Protein AF-A0AA39HEP8-F1 (afdb_monomer)

Solvent-accessible surface area (backbone atoms only — not comparable to full-atom values): 11244 Å² total; per-residue (Å²): 137,85,84,87,90,83,86,82,88,82,80,94,75,88,80,80,85,74,82,85,75,80,75,78,77,81,79,77,77,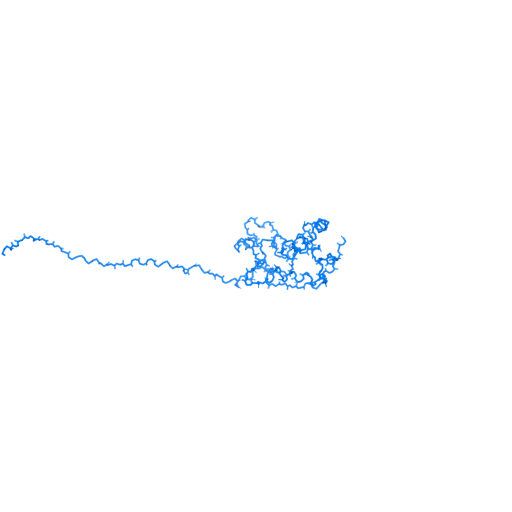74,77,72,65,79,79,80,72,72,80,87,63,78,56,14,50,57,75,55,58,81,62,34,72,40,49,66,67,56,37,48,52,48,32,75,74,38,51,67,64,40,48,48,38,40,74,72,30,56,59,43,20,36,41,32,24,21,55,59,48,34,69,43,96,42,64,87,60,36,71,89,46,54,42,70,58,43,44,52,50,45,48,37,59,39,28,57,44,71,53,101,87,47,77,61,47,55,43,75,51,54,77,65,56,44,44,42,55,62,70,26,42,82,95,31,57,87,54,93,62,43,46,59,70,29,59,65,35,58,66,38,22,20,38,84,28,27,54,39,78,50,82,54,87,77,89,79,79,88,68,85,77,130

Secondary structure (DSSP, 8-state):
--------------------------TT-----GGG--SSS----S-STTS-SS-HHHHHHHHHH-HHHHHHHHHH-HHIIIIISHHHHHTS--HHHHTT--HHHHHHHHHIIIII-B-SS-B-S-BSS-HHHHHHHHTT-GGGTT----TTT-HHHHHHBTTTTTTTT-----S-------

Mean predicted aligned error: 14.95 Å

Radius of gyration: 30.56 Å; Cα contacts (8 Å, |Δi|>4): 191; chains: 1; bounding box: 69×104×65 Å

Organism: NCBI:txid289476

Structure (mmCIF, N/CA/C/O backbone):
data_AF-A0AA39HEP8-F1
#
_entry.id   AF-A0AA39HEP8-F1
#
loop_
_atom_site.group_PDB
_atom_site.id
_atom_site.type_symbol
_atom_site.label_atom_id
_atom_site.label_alt_id
_atom_site.label_comp_id
_atom_site.label_asym_id
_atom_site.label_entity_id
_atom_site.label_seq_id
_atom_site.pdbx_PDB_ins_code
_atom_site.Cartn_x
_atom_site.Cartn_y
_atom_site.Cartn_z
_atom_site.occupancy
_atom_site.B_iso_or_equiv
_atom_site.auth_seq_id
_atom_site.auth_comp_id
_atom_site.auth_asym_id
_atom_site.auth_atom_id
_atom_site.pdbx_PDB_model_num
ATOM 1 N N . MET A 1 1 ? -43.067 84.610 38.954 1.00 40.47 1 MET A N 1
ATOM 2 C CA . MET A 1 1 ? -44.316 84.492 39.747 1.00 40.47 1 MET A CA 1
ATOM 3 C C . MET A 1 1 ? -45.300 83.628 38.957 1.00 40.47 1 MET A C 1
ATOM 5 O O . MET A 1 1 ? -45.321 83.787 37.744 1.00 40.47 1 MET A O 1
ATOM 9 N N . ARG A 1 2 ? -46.081 82.765 39.639 1.00 33.47 2 ARG A N 1
ATOM 10 C CA . ARG A 1 2 ? -46.802 81.532 39.193 1.00 33.47 2 ARG A CA 1
ATOM 11 C C . ARG A 1 2 ? -45.906 80.286 39.308 1.00 33.47 2 ARG A C 1
ATOM 13 O O . ARG A 1 2 ? -45.004 80.136 38.502 1.00 33.47 2 ARG A O 1
ATOM 20 N N . ILE A 1 3 ? -45.914 79.480 40.380 1.00 33.88 3 ILE A N 1
ATOM 21 C CA . ILE A 1 3 ? -46.969 78.843 41.216 1.00 33.88 3 ILE A CA 1
ATOM 22 C C . ILE A 1 3 ? -47.757 77.753 40.460 1.00 33.88 3 ILE A C 1
ATOM 24 O O . ILE A 1 3 ? -48.764 78.035 39.824 1.00 33.88 3 ILE A O 1
ATOM 28 N N . THR A 1 4 ? -47.179 76.540 40.519 1.00 36.31 4 THR A N 1
ATOM 29 C CA . THR A 1 4 ? -47.711 75.207 40.909 1.00 36.31 4 THR A CA 1
ATOM 30 C C . THR A 1 4 ? -49.132 74.765 40.536 1.00 36.31 4 THR A C 1
ATOM 32 O O . THR A 1 4 ? -50.091 75.460 40.849 1.00 36.31 4 THR A O 1
ATOM 35 N N . MET A 1 5 ? -49.267 73.500 40.102 1.00 34.97 5 MET A N 1
ATOM 36 C CA . MET A 1 5 ? -49.804 72.357 40.891 1.00 34.97 5 MET A CA 1
ATOM 37 C C . MET A 1 5 ? -50.302 71.238 39.952 1.00 34.97 5 MET A C 1
ATOM 39 O O . MET A 1 5 ? -51.220 71.475 39.177 1.00 34.97 5 MET A O 1
ATOM 43 N N . ALA A 1 6 ? -49.751 70.026 40.076 1.00 41.12 6 ALA A N 1
ATOM 44 C CA . ALA A 1 6 ? -50.415 68.728 39.834 1.00 41.12 6 ALA A CA 1
ATOM 45 C C . ALA A 1 6 ? -49.385 67.620 40.163 1.00 41.12 6 ALA A C 1
ATOM 47 O O . ALA A 1 6 ? -48.458 67.411 39.392 1.00 41.12 6 ALA A O 1
ATOM 48 N N . ASN A 1 7 ? -49.245 67.179 41.416 1.00 39.53 7 ASN A N 1
ATOM 49 C CA . ASN A 1 7 ? -49.991 66.121 42.116 1.00 39.53 7 ASN A CA 1
ATOM 50 C C . ASN A 1 7 ? -49.943 64.720 41.478 1.00 39.53 7 ASN A C 1
ATOM 52 O O . ASN A 1 7 ? -50.069 64.575 40.269 1.00 39.53 7 ASN A O 1
ATOM 56 N N . VAL A 1 8 ? -49.935 63.727 42.384 1.00 40.16 8 VAL A N 1
ATOM 57 C CA . VAL A 1 8 ? -50.197 62.280 42.216 1.00 40.16 8 VAL A CA 1
ATOM 58 C C . VAL A 1 8 ? -48.916 61.440 42.041 1.00 40.16 8 VAL A C 1
ATOM 60 O O . VAL A 1 8 ? -48.306 61.416 40.985 1.00 40.16 8 VAL A O 1
ATOM 63 N N . LEU A 1 9 ? -48.342 60.961 43.156 1.00 38.34 9 LEU A N 1
ATOM 64 C CA . LEU A 1 9 ? -48.562 59.634 43.781 1.00 38.34 9 LEU A CA 1
ATOM 65 C C . LEU A 1 9 ? -47.875 58.489 43.024 1.00 38.34 9 LEU A C 1
ATOM 67 O O . LEU A 1 9 ? -48.139 58.273 41.850 1.00 38.34 9 LEU A O 1
ATOM 71 N N . GLY A 1 10 ? -47.147 57.655 43.770 1.00 35.75 10 GLY A N 1
ATOM 72 C CA . GLY A 1 10 ? -47.080 56.229 43.445 1.00 35.75 10 GLY A CA 1
ATOM 73 C C . GLY A 1 10 ? -45.692 55.605 43.458 1.00 35.75 10 GLY A C 1
ATOM 74 O O . GLY A 1 10 ? -44.992 55.626 42.461 1.00 35.75 10 GLY A O 1
ATOM 75 N N . ALA A 1 11 ? -45.382 54.982 44.594 1.00 42.91 11 ALA A N 1
ATOM 76 C CA . ALA A 1 11 ? -44.735 53.676 44.716 1.00 42.91 11 ALA A CA 1
ATOM 77 C C . ALA A 1 11 ? -43.426 53.405 43.943 1.00 42.91 11 ALA A C 1
ATOM 79 O O . ALA A 1 11 ? -43.387 53.088 42.759 1.00 42.91 11 ALA A O 1
ATOM 80 N N . ILE A 1 12 ? -42.363 53.384 44.743 1.00 43.84 12 ILE A N 1
ATOM 81 C CA . ILE A 1 12 ? -41.079 52.720 44.525 1.00 43.84 12 ILE A CA 1
ATOM 82 C C . ILE A 1 12 ? -41.298 51.274 44.045 1.00 43.84 12 ILE A C 1
ATOM 84 O O . ILE A 1 12 ? -41.829 50.444 44.782 1.00 43.84 12 ILE A O 1
ATOM 88 N N . LEU A 1 13 ? -40.821 50.964 42.839 1.00 42.75 13 LEU A N 1
ATOM 89 C CA . LEU A 1 13 ? -40.557 49.605 42.371 1.00 42.75 13 LEU A CA 1
ATOM 90 C C . LEU A 1 13 ? -39.082 49.537 41.966 1.00 42.75 13 LEU A C 1
ATOM 92 O O . LEU A 1 13 ? -38.651 50.133 40.981 1.00 42.75 13 LEU A O 1
ATOM 96 N N . LEU A 1 14 ? -38.307 48.845 42.800 1.00 41.59 14 LEU A N 1
ATOM 97 C CA . LEU A 1 14 ? -36.913 48.481 42.571 1.00 41.59 14 LEU A CA 1
ATOM 98 C C . LEU A 1 14 ? -36.828 47.579 41.334 1.00 41.59 14 LEU A C 1
ATOM 100 O O . LEU A 1 14 ? -37.156 46.396 41.403 1.00 41.59 14 LEU A O 1
ATOM 104 N N . VAL A 1 15 ? -36.368 48.121 40.208 1.00 44.53 15 VAL A N 1
ATOM 105 C CA . VAL A 1 15 ? -35.957 47.311 39.057 1.00 44.53 15 VAL A CA 1
ATOM 106 C C . VAL A 1 15 ? -34.488 46.955 39.264 1.00 44.53 15 VAL A C 1
ATOM 108 O O . VAL A 1 15 ? -33.592 47.734 38.951 1.00 44.53 15 VAL A O 1
ATOM 111 N N . ALA A 1 16 ? -34.239 45.792 39.865 1.00 41.44 16 ALA A N 1
ATOM 112 C CA . ALA A 1 16 ? -32.914 45.192 39.880 1.00 41.44 16 ALA A CA 1
ATOM 113 C C . ALA A 1 16 ? -32.616 44.658 38.472 1.00 41.44 16 ALA A C 1
ATOM 115 O O . ALA A 1 16 ? -33.182 43.659 38.032 1.00 41.44 16 ALA A O 1
ATOM 116 N N . SER A 1 17 ? -31.749 45.361 37.751 1.00 44.12 17 SER A N 1
ATOM 117 C CA . SER A 1 17 ? -31.215 44.951 36.456 1.00 44.12 17 SER A CA 1
ATOM 118 C C . SER A 1 17 ? -30.351 43.700 36.634 1.00 44.12 17 SER A C 1
ATOM 120 O O . SER A 1 17 ? -29.210 43.794 37.081 1.00 44.12 17 SER A O 1
ATOM 122 N N . ILE A 1 18 ? -30.884 42.524 36.305 1.00 51.00 18 ILE A N 1
ATOM 123 C CA . ILE A 1 18 ? -30.100 41.286 36.211 1.00 51.00 18 ILE A CA 1
ATOM 124 C C . ILE A 1 18 ? -29.488 41.242 34.803 1.00 51.00 18 ILE A C 1
ATOM 126 O O . ILE A 1 18 ? -30.242 41.134 33.832 1.00 51.00 18 ILE A O 1
ATOM 130 N N . PRO A 1 19 ? -28.156 41.311 34.637 1.00 42.84 19 PRO A N 1
ATOM 131 C CA . PRO A 1 19 ? -27.543 40.977 33.364 1.00 42.84 19 PRO A CA 1
ATOM 132 C C . PRO A 1 19 ? -27.646 39.460 33.173 1.00 42.84 19 PRO A C 1
ATOM 134 O O . PRO A 1 19 ? -26.967 38.684 33.843 1.00 42.84 19 PRO A O 1
ATOM 137 N N . VAL A 1 20 ? -28.512 39.027 32.257 1.00 45.03 20 VAL A N 1
ATOM 138 C CA . VAL A 1 20 ? -28.530 37.647 31.759 1.00 45.03 20 VAL A CA 1
ATOM 139 C C . VAL A 1 20 ? -27.319 37.482 30.840 1.00 45.03 20 VAL A C 1
ATOM 141 O O . VAL A 1 20 ? -27.407 37.605 29.621 1.00 45.03 20 VAL A O 1
ATOM 144 N N . ALA A 1 21 ? -26.153 37.259 31.441 1.00 45.25 21 ALA A N 1
ATOM 145 C CA . ALA A 1 21 ? -25.016 36.687 30.744 1.00 45.25 21 ALA A CA 1
ATOM 146 C C . ALA A 1 21 ? -25.296 35.186 30.589 1.00 45.25 21 ALA A C 1
ATOM 148 O O . ALA A 1 21 ? -25.079 34.406 31.512 1.00 45.25 21 ALA A O 1
ATOM 149 N N . LEU A 1 22 ? -25.828 34.784 29.433 1.00 42.19 22 LEU A N 1
ATOM 150 C CA . LEU A 1 22 ? -25.788 33.387 29.006 1.00 42.19 22 LEU A CA 1
ATOM 151 C C . LEU A 1 22 ? -24.335 33.064 28.656 1.00 42.19 22 LEU A C 1
ATOM 153 O O . LEU A 1 22 ? -23.893 33.225 27.520 1.00 42.19 22 LEU A O 1
ATOM 157 N N . SER A 1 23 ? -23.571 32.654 29.662 1.00 41.94 23 SER A N 1
ATOM 158 C CA . SER A 1 23 ? -22.333 31.918 29.465 1.00 41.94 23 SER A CA 1
ATOM 159 C C . SER A 1 23 ? -22.688 30.590 28.798 1.00 41.94 23 SER A C 1
ATOM 161 O O . SER A 1 23 ? -23.220 29.680 29.431 1.00 41.94 23 SER A O 1
ATOM 163 N N . PHE A 1 24 ? -22.435 30.492 27.494 1.00 44.75 24 PHE A N 1
ATOM 164 C CA . PHE A 1 24 ? -22.339 29.203 26.825 1.00 44.75 24 PHE A CA 1
ATOM 165 C C . PHE A 1 24 ? -21.069 28.528 27.342 1.00 44.75 24 PHE A C 1
ATOM 167 O O . PHE A 1 24 ? -19.968 28.835 26.889 1.00 44.75 24 PHE A O 1
ATOM 174 N N . ASP A 1 25 ? -21.220 27.633 28.317 1.00 40.16 25 ASP A N 1
ATOM 175 C CA . ASP A 1 25 ? -20.164 26.703 28.701 1.00 40.16 25 ASP A CA 1
ATOM 176 C C . ASP A 1 25 ? -19.895 25.757 27.523 1.00 40.16 25 ASP A C 1
ATOM 178 O O . ASP A 1 25 ? -20.499 24.695 27.377 1.00 40.16 25 ASP A O 1
ATOM 182 N N . ALA A 1 26 ? -18.949 26.140 26.666 1.00 46.84 26 ALA A N 1
ATOM 183 C CA . ALA A 1 26 ? -18.370 25.301 25.617 1.00 46.84 26 ALA A CA 1
ATOM 184 C C . ALA A 1 26 ? -17.411 24.230 26.189 1.00 46.84 26 ALA A C 1
ATOM 186 O O . ALA A 1 26 ? -16.476 23.793 25.521 1.00 46.84 26 ALA A O 1
ATOM 187 N N . SER A 1 27 ? -17.635 23.799 27.431 1.00 47.22 27 SER A N 1
ATOM 188 C CA . SER A 1 27 ? -16.695 22.997 28.221 1.00 47.22 27 SER A CA 1
ATOM 189 C C . SER A 1 27 ? -17.016 21.494 28.227 1.00 47.22 27 SER A C 1
ATOM 191 O O . SER A 1 27 ? -16.410 20.746 28.987 1.00 47.22 27 SER A O 1
ATOM 193 N N . LEU A 1 28 ? -17.942 21.015 27.383 1.00 46.69 28 LEU A N 1
ATOM 194 C CA . LEU A 1 28 ? -18.322 19.590 27.309 1.00 46.69 28 LEU A CA 1
ATOM 195 C C . LEU A 1 28 ? -18.070 18.915 25.951 1.00 46.69 28 LEU A C 1
ATOM 197 O O . LEU A 1 28 ? -18.514 17.790 25.734 1.00 46.69 28 LEU A O 1
ATOM 201 N N . LEU A 1 29 ? -17.288 19.523 25.056 1.00 49.06 29 LEU A N 1
ATOM 202 C CA . LEU A 1 29 ? -16.607 18.760 24.004 1.00 49.06 29 LEU A CA 1
ATOM 203 C C . LEU A 1 29 ? -15.267 18.283 24.558 1.00 49.06 29 LEU A C 1
ATOM 205 O O . LEU A 1 29 ? -14.209 18.812 24.232 1.00 49.06 29 LEU A O 1
ATOM 209 N N . GLY A 1 30 ? -15.337 17.287 25.443 1.00 43.00 30 GLY A N 1
ATOM 210 C CA . GLY A 1 30 ? -14.166 16.534 25.867 1.00 43.00 30 GLY A CA 1
ATOM 211 C C . GLY A 1 30 ? -13.515 15.904 24.641 1.00 43.00 30 GLY A C 1
ATOM 212 O O . GLY A 1 30 ? -13.978 14.885 24.128 1.00 43.00 30 GLY A O 1
ATOM 213 N N . THR A 1 31 ? -12.446 16.522 24.150 1.00 50.84 31 THR A N 1
ATOM 214 C CA . THR A 1 31 ? -11.517 15.916 23.206 1.00 50.84 31 THR A CA 1
ATOM 215 C C . THR A 1 31 ? -10.820 14.779 23.938 1.00 50.84 31 THR A C 1
ATOM 217 O O . THR A 1 31 ? -9.804 14.960 24.603 1.00 50.84 31 THR A O 1
ATOM 220 N N . MET A 1 32 ? -11.410 13.585 23.870 1.00 52.28 32 MET A N 1
ATOM 221 C CA . MET A 1 32 ? -10.764 12.385 24.389 1.00 52.28 32 MET A CA 1
ATOM 222 C C . MET A 1 32 ? -9.414 12.233 23.678 1.00 52.28 32 MET A C 1
ATOM 224 O O . MET A 1 32 ? -9.385 12.171 22.443 1.00 52.28 32 MET A O 1
ATOM 228 N N . PRO A 1 33 ? -8.289 12.198 24.413 1.00 50.69 33 PRO A N 1
ATOM 229 C CA . PRO A 1 33 ? -6.992 12.020 23.795 1.00 50.69 33 PRO A CA 1
ATOM 230 C C . PRO A 1 33 ? -6.955 10.630 23.154 1.00 50.69 33 PRO A C 1
ATOM 232 O O . PRO A 1 33 ? -7.210 9.613 23.803 1.00 50.69 33 PRO A O 1
ATOM 235 N N . TYR A 1 34 ? -6.623 10.598 21.862 1.00 51.44 34 TYR A N 1
ATOM 236 C CA . TYR A 1 34 ? -6.493 9.395 21.028 1.00 51.44 34 TYR A CA 1
ATOM 237 C C . TYR A 1 34 ? -5.647 8.274 21.668 1.00 51.44 34 TYR A C 1
ATOM 239 O O . TYR A 1 34 ? -5.751 7.112 21.281 1.00 51.44 34 TYR A O 1
ATOM 247 N N . SER A 1 35 ? -4.815 8.600 22.658 1.00 47.75 35 SER A N 1
ATOM 248 C CA . SER A 1 35 ? -3.918 7.687 23.363 1.00 47.75 35 SER A CA 1
ATOM 249 C C . SER A 1 35 ? -4.610 6.682 24.295 1.00 47.75 35 SER A C 1
ATOM 251 O O . SER A 1 35 ? -4.017 5.643 24.577 1.00 47.75 35 SER A O 1
ATOM 253 N N . VAL A 1 36 ? -5.851 6.921 24.738 1.00 45.12 36 VAL A N 1
ATOM 254 C CA . VAL A 1 36 ? -6.564 6.017 25.676 1.00 45.12 36 VAL A CA 1
ATOM 255 C C . VAL A 1 36 ? -7.255 4.843 24.957 1.00 45.12 36 VAL A C 1
ATOM 257 O O . VAL A 1 36 ? -7.722 3.893 25.576 1.00 45.12 36 VAL A O 1
ATOM 260 N N . MET A 1 37 ? -7.273 4.845 23.625 1.00 49.22 37 MET A N 1
ATOM 261 C CA . MET A 1 37 ? -8.168 4.000 22.829 1.00 49.22 37 MET A CA 1
ATOM 262 C C . MET A 1 37 ? -7.474 2.828 22.122 1.00 49.22 37 MET A C 1
ATOM 264 O O . MET A 1 37 ? -7.977 2.296 21.137 1.00 49.22 37 MET A O 1
ATOM 268 N N . ARG A 1 38 ? -6.294 2.426 22.604 1.00 50.50 38 ARG A N 1
ATOM 269 C CA . ARG A 1 38 ? -5.423 1.440 21.937 1.00 50.50 38 ARG A CA 1
ATOM 270 C C . ARG A 1 38 ? -5.685 -0.020 22.343 1.00 50.50 38 ARG A C 1
ATOM 272 O O . ARG A 1 38 ? -4.942 -0.894 21.915 1.00 50.50 38 ARG A O 1
ATOM 279 N N . SER A 1 39 ? -6.690 -0.301 23.181 1.00 43.53 39 SER A N 1
ATOM 280 C CA . SER A 1 39 ? -6.720 -1.550 23.970 1.00 43.53 39 SER A CA 1
ATOM 281 C C . SER A 1 39 ? -7.726 -2.637 23.549 1.00 43.53 39 SER A C 1
ATOM 283 O O . SER A 1 39 ? -7.760 -3.671 24.213 1.00 43.53 39 SER A O 1
ATOM 285 N N . GLN A 1 40 ? -8.546 -2.473 22.506 1.00 55.31 40 GLN A N 1
ATOM 286 C CA . GLN A 1 40 ? -9.624 -3.451 22.236 1.00 55.31 40 GLN A CA 1
ATOM 287 C C . GLN A 1 40 ? -9.391 -4.375 21.035 1.00 55.31 40 GLN A C 1
ATOM 289 O O . GLN A 1 40 ? -10.009 -5.434 20.967 1.00 55.31 40 GLN A O 1
ATOM 294 N N . PHE A 1 41 ? -8.447 -4.064 20.142 1.00 61.41 41 PHE A N 1
ATOM 295 C CA . PHE A 1 41 ? -8.209 -4.873 18.942 1.00 61.41 41 PHE A CA 1
ATOM 296 C C . PHE A 1 41 ? -6.734 -5.188 18.762 1.00 61.41 41 PHE A C 1
ATOM 298 O O . PHE A 1 41 ? -5.874 -4.362 19.066 1.00 61.41 41 PHE A O 1
ATOM 305 N N . ALA A 1 42 ? -6.443 -6.376 18.225 1.00 64.19 42 ALA A N 1
ATOM 306 C CA . ALA A 1 42 ? -5.101 -6.697 17.767 1.00 64.19 42 ALA A CA 1
ATOM 307 C C . ALA A 1 42 ? -4.748 -5.740 16.612 1.00 64.19 42 ALA A C 1
ATOM 309 O O . ALA A 1 42 ? -5.385 -5.823 15.554 1.00 64.19 42 ALA A O 1
ATOM 310 N N . PRO A 1 43 ? -3.780 -4.823 16.796 1.00 68.56 43 PRO A N 1
ATOM 311 C CA . PRO A 1 43 ? -3.407 -3.893 15.745 1.00 68.56 43 PRO A CA 1
ATOM 312 C C . PRO A 1 43 ? -2.846 -4.664 14.553 1.00 68.56 43 PRO A C 1
ATOM 314 O O . PRO A 1 43 ? -2.257 -5.743 14.697 1.00 68.56 43 PRO A O 1
ATOM 317 N N . ALA A 1 44 ? -3.018 -4.099 13.365 1.00 74.69 44 ALA A N 1
ATOM 318 C CA . ALA A 1 44 ? -2.374 -4.608 12.175 1.00 74.69 44 ALA A CA 1
ATOM 319 C C . ALA A 1 44 ? -0.852 -4.582 12.360 1.00 74.69 44 ALA A C 1
ATOM 321 O O . ALA A 1 44 ? -0.279 -3.565 12.749 1.00 74.69 44 ALA A O 1
ATOM 322 N N . LYS A 1 45 ? -0.207 -5.718 12.087 1.00 72.81 45 LYS A N 1
ATOM 323 C CA . LYS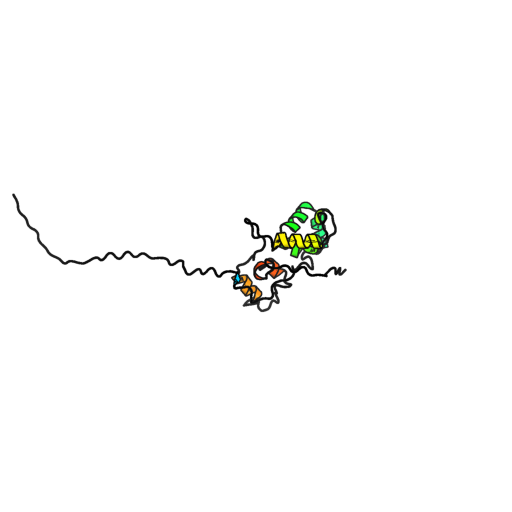 A 1 45 ? 1.256 -5.862 12.149 1.00 72.81 45 LYS A CA 1
ATOM 324 C C . LYS A 1 45 ? 1.906 -5.817 10.771 1.00 72.81 45 LYS A C 1
ATOM 326 O O . LYS A 1 45 ? 3.091 -5.514 10.682 1.00 72.81 45 LYS A O 1
ATOM 331 N N . SER A 1 46 ? 1.132 -6.135 9.730 1.00 78.56 46 SER A N 1
ATOM 332 C CA . SER A 1 46 ? 1.550 -6.154 8.330 1.00 78.56 46 SER A CA 1
ATOM 333 C C . SER A 1 46 ? 0.531 -5.445 7.421 1.00 78.56 46 SER A C 1
ATOM 335 O O . SER A 1 46 ? -0.626 -5.290 7.807 1.00 78.56 46 SER A O 1
ATOM 337 N N . THR A 1 47 ? 0.939 -4.988 6.228 1.00 86.12 47 THR A N 1
ATOM 338 C CA . THR A 1 47 ? 0.043 -4.396 5.234 1.00 86.12 47 THR A CA 1
ATOM 339 C C . THR A 1 47 ? -0.592 -5.560 4.473 1.00 86.12 47 THR A C 1
ATOM 341 O O . THR A 1 47 ? -0.013 -6.647 4.425 1.00 86.12 47 THR A O 1
ATOM 344 N N . PRO A 1 48 ? -1.771 -5.378 3.865 1.00 85.62 48 PRO A N 1
ATOM 345 C CA . PRO A 1 48 ? -2.445 -6.420 3.078 1.00 85.62 48 PRO A CA 1
ATOM 346 C C . PRO A 1 48 ? -1.756 -6.770 1.737 1.00 85.62 48 PRO A C 1
ATOM 348 O O . PRO A 1 48 ? -2.395 -7.337 0.851 1.00 85.62 48 PRO A O 1
ATOM 351 N N . CYS A 1 49 ? -0.476 -6.438 1.575 1.00 80.38 49 CYS A N 1
ATOM 352 C CA . CYS A 1 49 ? 0.322 -6.664 0.377 1.00 80.38 49 CYS A CA 1
ATOM 353 C C . CYS A 1 49 ? 0.577 -8.156 0.117 1.00 80.38 49 CYS A C 1
ATOM 355 O O . CYS A 1 49 ? 1.639 -8.661 0.466 1.00 80.38 49 CYS A O 1
ATOM 357 N N . CYS A 1 50 ? -0.376 -8.898 -0.453 1.00 62.59 50 CYS A N 1
ATOM 358 C CA . CYS A 1 50 ? -0.139 -10.326 -0.730 1.00 62.59 50 CYS A CA 1
ATOM 359 C C . CYS A 1 50 ? -0.834 -10.886 -1.978 1.00 62.59 50 CYS A C 1
ATOM 361 O O . CYS A 1 50 ? -0.454 -11.955 -2.436 1.00 62.59 50 CYS A O 1
ATOM 363 N N . VAL A 1 51 ? -1.821 -10.202 -2.560 1.00 60.84 51 VAL A N 1
ATOM 364 C CA . VAL A 1 51 ? -2.373 -10.541 -3.881 1.00 60.84 51 VAL A CA 1
ATOM 365 C C . VAL A 1 51 ? -2.871 -9.229 -4.453 1.00 60.84 51 VAL A C 1
ATOM 367 O O . VAL A 1 51 ? -3.832 -8.674 -3.920 1.00 60.84 51 VAL A O 1
ATOM 370 N N . ASP A 1 52 ? -2.177 -8.685 -5.454 1.00 67.25 52 ASP A N 1
ATOM 371 C CA . ASP A 1 52 ? -2.591 -7.439 -6.098 1.00 67.25 52 ASP A CA 1
ATOM 372 C C . ASP A 1 52 ? -4.105 -7.478 -6.362 1.00 67.25 52 ASP A C 1
ATOM 374 O O . ASP A 1 52 ? -4.595 -8.391 -7.036 1.00 67.25 52 ASP A O 1
ATOM 378 N N . MET A 1 53 ? -4.871 -6.522 -5.817 1.00 82.12 53 MET A N 1
ATOM 379 C CA . MET A 1 53 ? -6.317 -6.477 -6.085 1.00 82.12 53 MET A CA 1
ATOM 380 C C . MET A 1 53 ? -6.589 -6.344 -7.582 1.00 82.12 53 MET A C 1
ATOM 382 O O . MET A 1 53 ? -7.598 -6.835 -8.085 1.00 82.12 53 MET A O 1
ATOM 386 N N . LEU A 1 54 ? -5.687 -5.663 -8.286 1.00 82.00 54 LEU A N 1
ATOM 387 C CA . LEU A 1 54 ? -5.600 -5.692 -9.732 1.00 82.00 54 LEU A CA 1
ATOM 388 C C . LEU A 1 54 ? -4.545 -6.742 -10.069 1.00 82.00 54 LEU A C 1
ATOM 390 O O . LEU A 1 54 ? -3.386 -6.490 -9.815 1.00 82.00 54 LEU A O 1
ATOM 394 N N . SER A 1 55 ? -4.910 -7.904 -10.620 1.00 86.25 55 SER A N 1
ATOM 395 C CA . SER A 1 55 ? -3.939 -8.982 -10.913 1.00 86.25 55 SER A CA 1
ATOM 396 C C . SER A 1 55 ? -2.597 -8.462 -11.464 1.00 86.25 55 SER A C 1
ATOM 398 O O . SER A 1 55 ? -2.586 -7.505 -12.241 1.00 86.25 55 SER A O 1
ATOM 400 N N . SER A 1 56 ? -1.477 -9.117 -11.151 1.00 85.25 56 SER A N 1
ATOM 401 C CA . SER A 1 56 ? -0.136 -8.652 -11.554 1.00 85.25 56 SER A CA 1
ATOM 402 C C . SER A 1 56 ? 0.010 -8.377 -13.060 1.00 85.25 56 SER A C 1
ATOM 404 O O . SER A 1 56 ? 0.800 -7.531 -13.473 1.00 85.25 56 SER A O 1
ATOM 406 N N . GLY A 1 57 ? -0.762 -9.057 -13.917 1.00 90.50 57 GLY A N 1
ATOM 407 C CA . GLY A 1 57 ? -0.837 -8.758 -15.351 1.00 90.50 57 GLY A CA 1
ATOM 408 C C . GLY A 1 57 ? -1.409 -7.368 -15.655 1.00 90.50 57 GLY A C 1
ATOM 409 O O . GLY A 1 57 ? -0.862 -6.650 -16.487 1.00 90.50 57 GLY A O 1
ATOM 410 N N . VAL A 1 58 ? -2.463 -6.958 -14.945 1.00 94.44 58 VAL A N 1
ATOM 411 C CA . VAL A 1 58 ? -3.068 -5.621 -15.065 1.00 94.44 58 VAL A CA 1
ATOM 412 C C . VAL A 1 58 ? -2.099 -4.550 -14.578 1.00 94.44 58 VAL A C 1
ATOM 414 O O . VAL A 1 58 ? -1.889 -3.567 -15.282 1.00 94.44 58 VAL A O 1
ATOM 417 N N . CYS A 1 59 ? -1.463 -4.743 -13.423 1.00 94.81 59 CYS A N 1
ATOM 418 C CA . CYS A 1 59 ? -0.489 -3.779 -12.909 1.00 94.81 59 CYS A CA 1
ATOM 419 C C . CYS A 1 59 ? 0.723 -3.625 -13.837 1.00 94.81 59 CYS A C 1
ATOM 421 O O . CYS A 1 59 ? 1.132 -2.501 -14.119 1.00 94.81 59 CYS A O 1
ATOM 423 N N . ARG A 1 60 ? 1.227 -4.724 -14.415 1.00 92.81 60 ARG A N 1
ATOM 424 C CA . ARG A 1 60 ? 2.277 -4.665 -15.445 1.00 92.81 60 ARG A CA 1
ATOM 425 C C . ARG A 1 60 ? 1.821 -3.942 -16.711 1.00 92.81 60 ARG A C 1
ATOM 427 O O . ARG A 1 60 ? 2.575 -3.131 -17.238 1.00 92.81 60 ARG A O 1
ATOM 434 N N . ALA A 1 61 ? 0.594 -4.172 -17.179 1.00 95.31 61 ALA A N 1
ATOM 435 C CA . ALA A 1 61 ? 0.055 -3.454 -18.335 1.00 95.31 61 ALA A CA 1
ATOM 436 C C . ALA A 1 61 ? -0.092 -1.943 -18.064 1.00 95.31 61 ALA A C 1
ATOM 438 O O . ALA A 1 61 ? 0.213 -1.123 -18.930 1.00 95.31 61 ALA A O 1
ATOM 439 N N . LEU A 1 62 ? -0.517 -1.561 -16.853 1.00 95.75 62 LEU A N 1
ATOM 440 C CA . LEU A 1 62 ? -0.564 -0.160 -16.425 1.00 95.75 62 LEU A CA 1
ATOM 441 C C . LEU A 1 62 ? 0.837 0.462 -16.397 1.00 95.75 62 LEU A C 1
ATOM 443 O O . LEU A 1 62 ? 1.016 1.564 -16.917 1.00 95.75 62 LEU A O 1
ATOM 447 N N . TYR A 1 63 ? 1.820 -0.261 -15.854 1.00 95.38 63 TYR A N 1
ATOM 448 C CA . TYR A 1 63 ? 3.214 0.171 -15.821 1.00 95.38 63 TYR A CA 1
ATOM 449 C C . TYR A 1 63 ? 3.786 0.382 -17.229 1.00 95.38 63 TYR A C 1
ATOM 451 O O . TYR A 1 63 ? 4.325 1.443 -17.528 1.00 95.38 63 TYR A O 1
ATOM 459 N N . GLN A 1 64 ? 3.589 -0.583 -18.131 1.00 94.06 64 GLN A N 1
ATOM 460 C CA . GLN A 1 64 ? 4.052 -0.499 -19.520 1.00 94.06 64 GLN A CA 1
ATOM 461 C C . GLN A 1 64 ? 3.413 0.660 -20.293 1.00 94.06 64 GLN A C 1
ATOM 463 O O . GLN A 1 64 ? 4.047 1.238 -21.172 1.00 94.06 64 GLN A O 1
ATOM 468 N N . ARG A 1 65 ? 2.163 1.015 -19.972 1.00 96.25 65 ARG A N 1
ATOM 469 C CA . ARG A 1 65 ? 1.452 2.118 -20.627 1.00 96.25 65 ARG A CA 1
ATOM 470 C C . ARG A 1 65 ? 1.958 3.493 -20.187 1.00 96.25 65 ARG A C 1
ATOM 472 O O . ARG A 1 65 ? 2.011 4.401 -21.011 1.00 96.25 65 ARG A O 1
ATOM 479 N N . ASN A 1 66 ? 2.243 3.674 -18.899 1.00 95.88 66 ASN A N 1
ATOM 480 C CA . ASN A 1 66 ? 2.736 4.935 -18.346 1.00 95.88 66 ASN A CA 1
ATOM 481 C C . ASN A 1 66 ? 3.581 4.664 -17.095 1.00 95.88 66 ASN A C 1
ATOM 483 O O . ASN A 1 66 ? 3.056 4.615 -15.980 1.00 95.88 66 ASN A O 1
ATOM 487 N N . GLN A 1 67 ? 4.891 4.522 -17.295 1.00 94.56 67 GLN A N 1
ATOM 488 C CA . GLN A 1 67 ? 5.824 4.200 -16.218 1.00 94.56 67 GLN A CA 1
ATOM 489 C C . GLN A 1 67 ? 5.856 5.292 -15.147 1.00 94.56 67 GLN A C 1
ATOM 491 O O . GLN A 1 67 ? 5.741 4.988 -13.963 1.00 94.56 67 GLN A O 1
ATOM 496 N N . GLU A 1 68 ? 5.949 6.563 -15.547 1.00 94.50 68 GLU A N 1
ATOM 497 C CA . GLU A 1 68 ? 6.037 7.690 -14.613 1.00 94.50 68 GLU A CA 1
ATOM 498 C C . GLU A 1 68 ? 4.779 7.801 -13.747 1.00 94.50 68 GLU A C 1
ATOM 500 O O . GLU A 1 68 ? 4.870 7.871 -12.522 1.00 94.50 68 GLU A O 1
ATOM 505 N N . GLY A 1 69 ? 3.595 7.747 -14.366 1.00 96.38 69 GLY A N 1
ATOM 506 C CA . GLY A 1 69 ? 2.325 7.807 -13.644 1.00 96.38 69 GLY A CA 1
ATOM 507 C C . GLY A 1 69 ? 2.135 6.626 -12.692 1.00 96.38 69 GLY A C 1
ATOM 508 O O . GLY A 1 69 ? 1.646 6.804 -11.576 1.00 96.38 69 GLY A O 1
ATOM 509 N N . PHE A 1 70 ? 2.562 5.430 -13.104 1.00 96.69 70 PHE A N 1
ATOM 510 C CA . PHE A 1 70 ? 2.502 4.234 -12.270 1.00 96.69 70 PHE A CA 1
ATOM 511 C C . PHE A 1 70 ? 3.459 4.323 -11.075 1.00 96.69 70 PHE A C 1
ATOM 513 O O . PHE A 1 70 ? 3.036 4.116 -9.937 1.00 96.69 70 PHE A O 1
ATOM 520 N N . VAL A 1 71 ? 4.725 4.691 -11.308 1.00 95.19 71 VAL A N 1
ATOM 521 C CA . VAL A 1 71 ? 5.712 4.901 -10.238 1.00 95.19 71 VAL A CA 1
ATOM 522 C C . VAL A 1 71 ? 5.212 5.977 -9.284 1.00 95.19 71 VAL A C 1
ATOM 524 O O . VAL A 1 71 ? 5.260 5.789 -8.072 1.00 95.19 71 VAL A O 1
ATOM 527 N N . ASN A 1 72 ? 4.664 7.077 -9.798 1.00 95.56 72 ASN A N 1
ATOM 528 C CA . ASN A 1 72 ? 4.111 8.128 -8.958 1.00 95.56 72 ASN A CA 1
ATOM 529 C C . ASN A 1 72 ? 2.977 7.607 -8.054 1.00 95.56 72 ASN A C 1
ATOM 531 O O . ASN A 1 72 ? 2.984 7.835 -6.844 1.00 95.56 72 ASN A O 1
ATOM 535 N N . ALA A 1 73 ? 2.051 6.819 -8.609 1.00 95.38 73 ALA A N 1
ATOM 536 C CA . ALA A 1 73 ? 0.980 6.195 -7.839 1.00 95.38 73 ALA A CA 1
ATOM 537 C C . ALA A 1 73 ? 1.512 5.241 -6.751 1.00 95.38 73 ALA A C 1
ATOM 539 O O . ALA A 1 73 ? 1.036 5.303 -5.617 1.00 95.38 73 ALA A O 1
ATOM 540 N N . CYS A 1 74 ? 2.539 4.430 -7.043 1.00 94.88 74 CYS A N 1
ATOM 541 C CA . CYS A 1 74 ? 3.184 3.567 -6.044 1.00 94.88 74 CYS A CA 1
ATOM 542 C C . CYS A 1 74 ? 3.782 4.354 -4.868 1.00 94.88 74 CYS A C 1
ATOM 544 O O . CYS A 1 74 ? 3.810 3.843 -3.750 1.00 94.88 74 CYS A O 1
ATOM 546 N N . ARG A 1 75 ? 4.266 5.583 -5.101 1.00 93.25 75 ARG A N 1
ATOM 547 C CA . ARG A 1 75 ? 4.996 6.375 -4.093 1.00 93.25 75 ARG A CA 1
ATOM 548 C C . ARG A 1 75 ? 4.156 7.439 -3.393 1.00 93.25 75 ARG A C 1
ATOM 550 O O . ARG A 1 75 ? 4.624 8.002 -2.412 1.00 93.25 75 ARG A O 1
ATOM 557 N N . GLN A 1 76 ? 2.946 7.720 -3.876 1.00 92.75 76 GLN A N 1
ATOM 558 C CA . GLN A 1 76 ? 2.070 8.752 -3.302 1.00 92.75 76 GLN A CA 1
ATOM 559 C C . GLN A 1 76 ? 0.712 8.221 -2.832 1.00 92.75 76 GLN A C 1
ATOM 561 O O . GLN A 1 76 ? 0.004 8.907 -2.099 1.00 92.75 76 GLN A O 1
ATOM 566 N N . ASN A 1 77 ? 0.321 7.006 -3.226 1.00 93.06 77 ASN A N 1
ATOM 567 C CA . ASN A 1 77 ? -0.988 6.460 -2.893 1.00 93.06 77 ASN A CA 1
ATOM 568 C C . ASN A 1 77 ? -0.863 5.107 -2.189 1.00 93.06 77 ASN A C 1
ATOM 570 O O . ASN A 1 77 ? -0.637 4.080 -2.822 1.00 93.06 77 ASN A O 1
ATOM 574 N N . ALA A 1 78 ? -1.099 5.097 -0.877 1.00 92.56 78 ALA A N 1
ATOM 575 C CA . ALA A 1 78 ? -1.051 3.888 -0.054 1.00 92.56 78 ALA A CA 1
ATOM 576 C C . ALA A 1 78 ? -2.019 2.781 -0.514 1.00 92.56 78 ALA A C 1
ATOM 578 O O . ALA A 1 78 ? -1.695 1.604 -0.396 1.00 92.56 78 ALA A O 1
ATOM 579 N N . ASP A 1 79 ? -3.196 3.118 -1.053 1.00 92.06 79 ASP A N 1
ATOM 580 C CA . ASP A 1 79 ? -4.092 2.095 -1.606 1.00 92.06 79 ASP A CA 1
ATOM 581 C C . ASP A 1 79 ? -3.508 1.498 -2.884 1.00 92.06 79 ASP A C 1
ATOM 583 O O . ASP A 1 79 ? -3.581 0.292 -3.093 1.00 92.06 79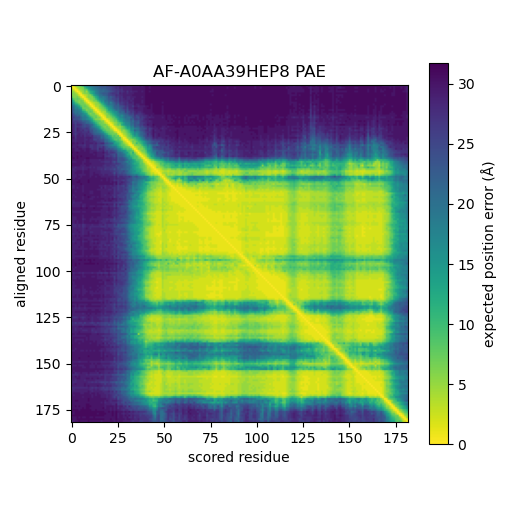 ASP A O 1
ATOM 587 N N . PHE A 1 80 ? -2.935 2.328 -3.752 1.00 94.44 80 PHE A N 1
ATOM 588 C CA . PHE A 1 80 ? -2.320 1.825 -4.974 1.00 94.44 80 PHE A CA 1
ATOM 589 C C . PHE A 1 80 ? -1.125 0.920 -4.649 1.00 94.44 80 PHE A C 1
ATOM 591 O O . PHE A 1 80 ? -1.063 -0.218 -5.113 1.00 94.44 80 PHE A O 1
ATOM 598 N N . SER A 1 81 ? -0.253 1.423 -3.773 1.00 93.31 81 SER A N 1
ATOM 599 C CA . SER A 1 81 ? 0.983 0.795 -3.312 1.00 93.31 81 SER A CA 1
ATOM 600 C C . SER A 1 81 ? 0.730 -0.520 -2.576 1.00 93.31 81 SER A C 1
ATOM 602 O O . SER A 1 81 ? 1.232 -1.545 -2.997 1.00 93.31 81 SER A O 1
ATOM 604 N N . PHE A 1 82 ? -0.127 -0.554 -1.548 1.00 91.62 82 PHE A N 1
ATOM 605 C CA . PHE A 1 82 ? -0.257 -1.737 -0.680 1.00 91.62 82 PHE A CA 1
ATOM 606 C C . PHE A 1 82 ? -1.484 -2.615 -0.949 1.00 91.62 82 PHE A C 1
ATOM 608 O O . PHE A 1 82 ? -1.576 -3.708 -0.390 1.00 91.62 82 PHE A O 1
ATOM 615 N N . LEU A 1 83 ? -2.441 -2.162 -1.773 1.00 90.25 83 LEU A N 1
ATOM 616 C CA . LEU A 1 83 ? -3.631 -2.950 -2.129 1.00 90.25 83 LEU A CA 1
ATOM 617 C C . LEU A 1 83 ? -3.695 -3.304 -3.607 1.00 90.25 83 LEU A C 1
ATOM 619 O O . LEU A 1 83 ? -3.945 -4.455 -3.953 1.00 90.25 83 LEU A O 1
ATOM 623 N N . GLN A 1 84 ? -3.582 -2.308 -4.483 1.00 92.81 84 GLN A N 1
ATOM 624 C CA . GLN A 1 84 ? -3.950 -2.501 -5.882 1.00 92.81 84 GLN A CA 1
ATOM 625 C C . GLN A 1 84 ? -2.852 -3.177 -6.685 1.00 92.81 84 GLN A C 1
ATOM 627 O O . GLN A 1 84 ? -3.184 -4.086 -7.434 1.00 92.81 84 GLN A O 1
ATOM 632 N N . CYS A 1 85 ? -1.598 -2.757 -6.510 1.00 94.44 85 CYS A N 1
ATOM 633 C CA . CYS A 1 85 ? -0.469 -3.190 -7.330 1.00 94.44 85 CYS A CA 1
ATOM 634 C C . CYS A 1 85 ? 0.802 -3.464 -6.517 1.00 94.44 85 CYS A C 1
ATOM 636 O O . CYS A 1 85 ? 1.906 -3.219 -6.999 1.00 94.44 85 CYS A O 1
ATOM 638 N N . CYS A 1 86 ? 0.665 -3.965 -5.292 1.00 92.75 86 CYS A N 1
ATOM 639 C CA . CYS A 1 86 ? 1.779 -4.132 -4.366 1.00 92.75 86 CYS A CA 1
ATOM 640 C C . CYS A 1 86 ? 2.950 -4.957 -4.899 1.00 92.75 86 CYS A C 1
ATOM 642 O O . CYS A 1 86 ? 4.100 -4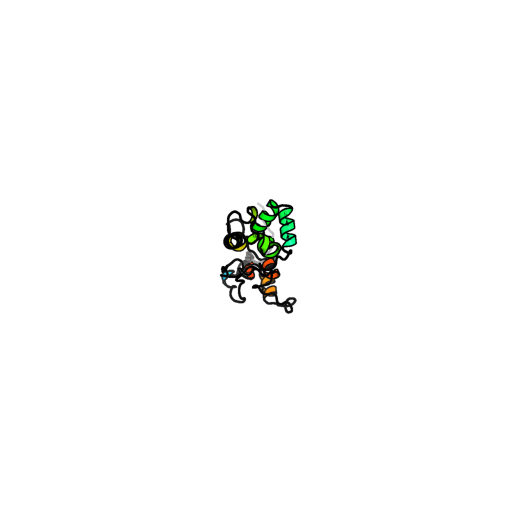.521 -4.823 1.00 92.75 86 CYS A O 1
ATOM 644 N N . ASN A 1 87 ? 2.677 -6.106 -5.511 1.00 91.19 87 ASN A N 1
ATOM 645 C CA . ASN A 1 87 ? 3.712 -6.947 -6.096 1.00 91.19 87 ASN A CA 1
ATOM 646 C C . ASN A 1 87 ? 4.498 -6.168 -7.162 1.00 91.19 87 ASN A C 1
ATOM 648 O O . ASN A 1 87 ? 5.723 -6.098 -7.128 1.00 91.19 87 ASN A O 1
ATOM 652 N N . THR A 1 88 ? 3.786 -5.468 -8.049 1.00 92.62 88 THR A N 1
ATOM 653 C CA . THR A 1 88 ? 4.430 -4.667 -9.101 1.00 92.62 88 THR A CA 1
ATOM 654 C C . THR A 1 88 ? 5.135 -3.418 -8.548 1.00 92.62 88 THR A C 1
ATOM 656 O O . THR A 1 88 ? 6.171 -3.024 -9.068 1.00 92.62 88 THR A O 1
ATOM 659 N N . CYS A 1 89 ? 4.623 -2.796 -7.483 1.00 93.50 89 CYS A N 1
ATOM 660 C CA . CYS A 1 89 ? 5.210 -1.592 -6.892 1.00 93.50 89 CYS A CA 1
ATOM 661 C C . CYS A 1 89 ? 6.513 -1.846 -6.118 1.00 93.50 89 CYS A C 1
ATOM 663 O O . CYS A 1 89 ? 7.318 -0.912 -6.009 1.00 93.50 89 CYS A O 1
ATOM 665 N N . HIS A 1 90 ? 6.706 -3.048 -5.558 1.00 91.81 90 HIS A N 1
ATOM 666 C CA . HIS A 1 90 ? 7.824 -3.316 -4.642 1.00 91.81 90 HIS A CA 1
ATOM 667 C C . HIS A 1 90 ? 8.663 -4.551 -4.968 1.00 91.81 90 HIS A C 1
ATOM 669 O O . HIS A 1 90 ? 9.790 -4.620 -4.498 1.00 91.81 90 HIS A O 1
ATOM 675 N N . PHE A 1 91 ? 8.150 -5.515 -5.736 1.00 89.75 91 PHE A N 1
ATOM 676 C CA . PHE A 1 91 ? 8.827 -6.795 -5.982 1.00 89.75 91 PHE A CA 1
ATOM 677 C C . PHE A 1 91 ? 9.057 -7.084 -7.473 1.00 89.75 91 PHE A C 1
ATOM 679 O O . PHE A 1 91 ? 9.621 -8.120 -7.817 1.00 89.75 91 PHE A O 1
ATOM 686 N N . TYR A 1 92 ? 8.647 -6.178 -8.364 1.00 88.31 92 TYR A N 1
ATOM 687 C CA . TYR A 1 92 ? 8.956 -6.258 -9.789 1.00 88.31 92 TYR A CA 1
ATOM 688 C C . TYR A 1 92 ? 10.297 -5.575 -10.075 1.00 88.31 92 TYR A C 1
ATOM 690 O O . TYR A 1 92 ? 10.420 -4.356 -9.959 1.00 88.31 92 TYR A O 1
ATOM 698 N N . GLU A 1 93 ? 11.297 -6.381 -10.431 1.00 84.69 93 GLU A N 1
ATOM 699 C CA . GLU A 1 93 ? 12.702 -5.983 -10.580 1.00 84.69 93 GLU A CA 1
ATOM 700 C C . GLU A 1 93 ? 12.960 -5.198 -11.881 1.00 84.69 93 GLU A C 1
ATOM 702 O O . GLU A 1 93 ? 13.579 -5.692 -12.820 1.00 84.69 93 GLU A O 1
ATOM 707 N N . ASP A 1 94 ? 12.471 -3.957 -11.941 1.00 86.62 94 ASP A N 1
ATOM 708 C CA . ASP A 1 94 ? 12.716 -3.013 -13.038 1.00 86.62 94 ASP A CA 1
ATOM 709 C C . ASP A 1 94 ? 13.268 -1.684 -12.487 1.00 86.62 94 ASP A C 1
ATOM 711 O O . ASP A 1 94 ? 12.732 -1.125 -11.527 1.00 86.62 94 ASP A O 1
ATOM 715 N N . GLU A 1 95 ? 14.353 -1.170 -13.074 1.00 80.31 95 GLU A N 1
ATOM 716 C CA . GLU A 1 95 ? 15.144 -0.039 -12.541 1.00 80.31 95 GLU A CA 1
ATOM 717 C C . GLU A 1 95 ? 14.322 1.213 -12.139 1.00 80.31 95 GLU A C 1
ATOM 719 O O . GLU A 1 95 ? 14.483 1.696 -11.011 1.00 80.31 95 GLU A O 1
ATOM 724 N N . PRO A 1 96 ? 13.381 1.727 -12.964 1.00 80.62 96 PRO A N 1
ATOM 725 C CA . PRO A 1 96 ? 12.542 2.873 -12.600 1.00 80.62 96 PRO A CA 1
ATOM 726 C C . PRO A 1 96 ? 11.654 2.636 -11.369 1.00 80.62 96 PRO A C 1
ATOM 728 O O . PRO A 1 96 ? 11.376 3.575 -10.614 1.00 80.62 96 PRO A O 1
ATOM 731 N N . LEU A 1 97 ? 11.210 1.394 -11.149 1.00 85.88 97 LEU A N 1
ATOM 732 C CA . LEU A 1 97 ? 10.422 1.008 -9.978 1.00 85.88 97 LEU A CA 1
ATOM 733 C C . LEU A 1 97 ? 11.310 0.861 -8.743 1.00 85.88 97 LEU A C 1
ATOM 735 O O . LEU A 1 97 ? 10.964 1.396 -7.682 1.00 85.88 97 LEU A O 1
ATOM 739 N N . MET A 1 98 ? 12.457 0.197 -8.905 1.00 85.88 98 MET A N 1
ATOM 740 C CA . MET A 1 98 ? 13.373 -0.145 -7.818 1.00 85.88 98 MET A CA 1
ATOM 741 C C . MET A 1 98 ? 14.150 1.062 -7.285 1.00 85.88 98 MET A C 1
ATOM 743 O O . MET A 1 98 ? 14.477 1.108 -6.098 1.00 85.88 98 MET A O 1
ATOM 747 N N . ARG A 1 99 ? 14.417 2.073 -8.127 1.00 85.69 99 ARG A N 1
ATOM 748 C CA . ARG A 1 99 ? 15.232 3.253 -7.776 1.00 85.69 99 ARG A CA 1
ATOM 749 C C . ARG A 1 99 ? 16.563 2.857 -7.115 1.00 85.69 99 ARG A C 1
ATOM 751 O O . ARG A 1 99 ? 16.939 3.445 -6.098 1.00 85.69 99 ARG A O 1
ATOM 758 N N . GLY A 1 100 ? 17.220 1.825 -7.650 1.00 86.31 100 GLY A N 1
ATOM 759 C CA . GLY A 1 100 ? 18.479 1.287 -7.127 1.00 86.31 100 GLY A CA 1
ATOM 760 C C . GLY A 1 100 ? 18.404 0.642 -5.734 1.00 86.31 100 GLY A C 1
ATOM 761 O O . GLY A 1 100 ? 19.430 0.543 -5.068 1.00 86.31 100 GLY A O 1
ATOM 762 N N . ARG A 1 101 ? 17.215 0.246 -5.259 1.00 89.06 101 ARG A N 1
ATOM 763 C CA . ARG A 1 101 ? 17.014 -0.457 -3.976 1.00 89.06 101 ARG A CA 1
ATOM 764 C C . ARG A 1 101 ? 16.625 -1.910 -4.203 1.00 89.06 101 ARG A C 1
ATOM 766 O O . ARG A 1 101 ? 16.143 -2.255 -5.277 1.00 89.06 101 ARG A O 1
ATOM 773 N N . ASN A 1 102 ? 16.761 -2.748 -3.178 1.00 91.38 102 ASN A N 1
ATOM 774 C CA . ASN A 1 102 ? 16.112 -4.062 -3.184 1.00 91.38 102 ASN A CA 1
ATOM 775 C C . ASN A 1 102 ? 14.632 -3.970 -2.759 1.00 91.38 102 ASN A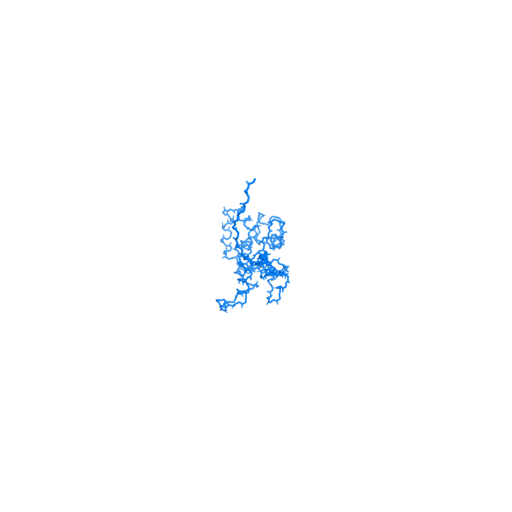 C 1
ATOM 777 O O . ASN A 1 102 ? 14.183 -2.958 -2.213 1.00 91.38 102 ASN A O 1
ATOM 781 N N . SER A 1 103 ? 13.871 -5.043 -2.990 1.00 89.81 103 SER A N 1
ATOM 782 C CA . SER A 1 103 ? 12.422 -5.082 -2.750 1.00 89.81 103 SER A CA 1
ATOM 783 C C . SER A 1 103 ? 12.050 -4.780 -1.297 1.00 89.81 103 SER A C 1
ATOM 785 O O . SER A 1 103 ? 11.111 -4.034 -1.026 1.00 89.81 103 SER A O 1
ATOM 787 N N . THR A 1 104 ? 12.829 -5.303 -0.346 1.00 89.88 104 THR A N 1
ATOM 788 C CA . THR A 1 104 ? 12.612 -5.106 1.093 1.00 89.88 104 THR A CA 1
ATOM 789 C C . THR A 1 104 ? 12.869 -3.659 1.511 1.00 89.88 104 THR A C 1
ATOM 791 O O . THR A 1 104 ? 12.087 -3.078 2.263 1.00 89.88 104 THR A O 1
ATOM 794 N N . GLU A 1 105 ? 13.955 -3.056 1.029 1.00 91.00 105 GLU A N 1
ATOM 795 C CA . GLU A 1 105 ? 14.292 -1.652 1.284 1.00 91.00 105 GLU A CA 1
ATOM 796 C C . GLU A 1 105 ? 13.235 -0.712 0.718 1.00 91.00 105 GLU A C 1
ATOM 798 O O . GLU A 1 105 ? 12.792 0.206 1.409 1.00 91.00 105 GLU A O 1
ATOM 803 N N . LEU A 1 106 ? 12.816 -0.951 -0.525 1.00 91.94 106 LEU A N 1
ATOM 804 C CA . LEU A 1 106 ? 11.804 -0.148 -1.194 1.00 91.94 106 LEU A CA 1
ATOM 805 C C . LEU A 1 106 ? 10.456 -0.242 -0.479 1.00 91.94 106 LEU A C 1
ATOM 807 O O . LEU A 1 106 ? 9.857 0.781 -0.158 1.00 91.94 106 LEU A O 1
ATOM 811 N N . TYR A 1 107 ? 10.016 -1.460 -0.168 1.00 91.94 107 TYR A N 1
ATOM 812 C CA . TYR A 1 107 ? 8.782 -1.696 0.567 1.00 91.94 107 TYR A CA 1
ATOM 813 C C . TYR A 1 107 ? 8.787 -0.991 1.934 1.00 91.94 107 TYR A C 1
ATOM 815 O O . TYR A 1 107 ? 7.838 -0.286 2.276 1.00 91.94 107 TYR A O 1
ATOM 823 N N . ASN A 1 108 ? 9.870 -1.122 2.708 1.00 89.81 108 ASN A N 1
ATOM 824 C CA . ASN A 1 108 ? 9.981 -0.473 4.018 1.00 89.81 108 ASN A CA 1
ATOM 825 C C . ASN A 1 108 ? 10.021 1.058 3.909 1.00 89.81 108 ASN A C 1
ATOM 827 O O . ASN A 1 108 ? 9.431 1.746 4.744 1.00 89.81 108 ASN A O 1
ATOM 831 N N . LEU A 1 109 ? 10.687 1.595 2.882 1.00 90.94 109 LEU A N 1
ATOM 832 C CA . LEU A 1 109 ? 10.708 3.030 2.610 1.00 90.94 109 LEU A CA 1
ATOM 833 C C . LEU A 1 109 ? 9.306 3.559 2.298 1.00 90.94 109 LEU A C 1
ATOM 835 O O . LEU A 1 109 ? 8.915 4.603 2.816 1.00 90.94 109 LEU A O 1
ATOM 839 N N . ASP A 1 110 ? 8.535 2.844 1.483 1.00 91.69 110 ASP A N 1
ATOM 840 C CA . ASP A 1 110 ? 7.172 3.255 1.161 1.00 91.69 110 ASP A CA 1
ATOM 841 C C . ASP A 1 110 ? 6.241 3.118 2.361 1.00 91.69 110 ASP A C 1
ATOM 843 O O . ASP A 1 110 ? 5.409 3.995 2.573 1.00 91.69 110 ASP A O 1
ATOM 847 N N . VAL A 1 111 ? 6.394 2.080 3.192 1.00 90.94 111 VAL A N 1
ATOM 848 C CA . VAL A 1 111 ? 5.665 1.980 4.467 1.00 90.94 111 VAL A CA 1
ATOM 849 C C . VAL A 1 111 ? 5.958 3.201 5.333 1.00 90.94 111 VAL A C 1
ATOM 851 O O . VAL A 1 111 ? 5.030 3.816 5.857 1.00 90.94 111 VAL A O 1
ATOM 854 N N . TYR A 1 112 ? 7.230 3.589 5.450 1.00 89.06 112 TYR A N 1
ATOM 855 C CA . TYR A 1 112 ? 7.601 4.792 6.181 1.00 89.06 112 TYR A CA 1
ATOM 856 C C . TYR A 1 112 ? 6.924 6.029 5.580 1.00 89.06 112 TYR A C 1
ATOM 858 O O . TYR A 1 112 ? 6.159 6.685 6.275 1.00 89.06 112 TYR A O 1
ATOM 866 N N . ASN A 1 113 ? 7.109 6.303 4.289 1.00 89.75 113 ASN A N 1
ATOM 867 C CA . ASN A 1 113 ? 6.610 7.525 3.649 1.00 89.75 113 ASN A CA 1
ATOM 868 C C . ASN A 1 113 ? 5.076 7.625 3.605 1.00 89.75 113 ASN A C 1
ATOM 870 O O . ASN A 1 113 ? 4.518 8.709 3.759 1.00 89.75 113 ASN A O 1
ATOM 874 N N . LEU A 1 114 ? 4.387 6.507 3.370 1.00 90.25 114 LEU A N 1
ATOM 875 C CA . LEU A 1 114 ? 2.945 6.490 3.110 1.00 90.25 114 LEU A CA 1
ATOM 876 C C . LEU A 1 114 ? 2.097 6.205 4.351 1.00 90.25 114 LEU A C 1
ATOM 878 O O . LEU A 1 114 ? 0.893 6.468 4.319 1.00 90.25 114 LEU A O 1
ATOM 882 N N . LEU A 1 115 ? 2.680 5.621 5.405 1.00 88.88 115 LEU A N 1
ATOM 883 C CA . LEU A 1 115 ? 1.939 5.205 6.602 1.00 88.88 115 LEU A CA 1
ATOM 884 C C . LEU A 1 115 ? 2.460 5.821 7.901 1.00 88.88 115 LEU A C 1
ATOM 886 O O . LEU A 1 115 ? 1.665 6.046 8.810 1.00 88.88 115 LEU A O 1
ATOM 890 N N . LEU A 1 116 ? 3.767 6.057 8.023 1.00 86.06 116 LEU A N 1
ATOM 891 C CA . LEU A 1 116 ? 4.383 6.446 9.300 1.00 86.06 116 LEU A CA 1
ATOM 892 C C . LEU A 1 116 ? 4.912 7.882 9.303 1.00 86.06 116 LEU A C 1
ATOM 894 O O . LEU A 1 116 ? 5.071 8.474 10.369 1.00 86.06 116 LEU A O 1
ATOM 898 N N . HIS A 1 117 ? 5.215 8.434 8.131 1.00 80.12 117 HIS A N 1
ATOM 899 C CA . HIS A 1 117 ? 5.758 9.769 7.991 1.00 80.12 117 HIS A CA 1
ATOM 900 C C . HIS A 1 117 ? 4.646 10.794 8.200 1.00 80.12 117 HIS A C 1
ATOM 902 O O . HIS A 1 117 ? 3.713 10.906 7.404 1.00 80.12 117 HIS A O 1
ATOM 908 N N . VAL A 1 118 ? 4.766 11.538 9.293 1.00 66.88 118 VAL A N 1
ATOM 909 C CA . VAL A 1 118 ? 3.943 12.705 9.591 1.00 66.88 118 VAL A CA 1
ATOM 910 C C . VAL A 1 118 ? 4.799 13.923 9.271 1.00 66.88 118 VAL A C 1
ATOM 912 O O . VAL A 1 118 ? 5.787 14.170 9.962 1.00 66.88 118 VAL A O 1
ATOM 915 N N . SER A 1 119 ? 4.456 14.652 8.210 1.00 61.16 119 SER A N 1
ATOM 916 C CA . SER A 1 119 ? 5.008 15.989 7.982 1.00 61.16 119 SER A CA 1
ATOM 917 C C . SER A 1 119 ? 4.145 17.022 8.711 1.00 61.16 119 SER A C 1
ATOM 919 O O . SER A 1 119 ? 2.987 16.752 9.032 1.00 61.16 119 SER A O 1
ATOM 921 N N . GLU A 1 120 ? 4.688 18.215 8.964 1.00 55.69 120 GLU A N 1
ATOM 922 C CA . GLU A 1 120 ? 3.931 19.324 9.575 1.00 55.69 120 GLU A CA 1
ATOM 923 C C . GLU A 1 120 ? 2.697 19.727 8.742 1.00 55.69 120 GLU A C 1
ATOM 925 O O . GLU A 1 120 ? 1.744 20.287 9.279 1.00 55.69 120 GLU A O 1
ATOM 930 N N . GLU A 1 121 ? 2.692 19.400 7.445 1.00 57.66 121 GLU A N 1
ATOM 931 C CA . GLU A 1 121 ? 1.668 19.821 6.486 1.00 57.66 121 GLU A CA 1
ATOM 932 C C . GLU A 1 121 ? 0.670 18.712 6.107 1.00 57.66 121 GLU A C 1
ATOM 934 O O . GLU A 1 121 ? -0.446 19.023 5.689 1.00 57.66 121 GLU A O 1
ATOM 939 N N . THR A 1 122 ? 1.017 17.422 6.245 1.00 62.41 122 THR A N 1
ATOM 940 C CA . THR A 1 122 ? 0.141 16.319 5.805 1.00 62.41 122 THR A CA 1
ATOM 941 C C . THR A 1 122 ? 0.254 15.059 6.670 1.00 62.41 122 THR A 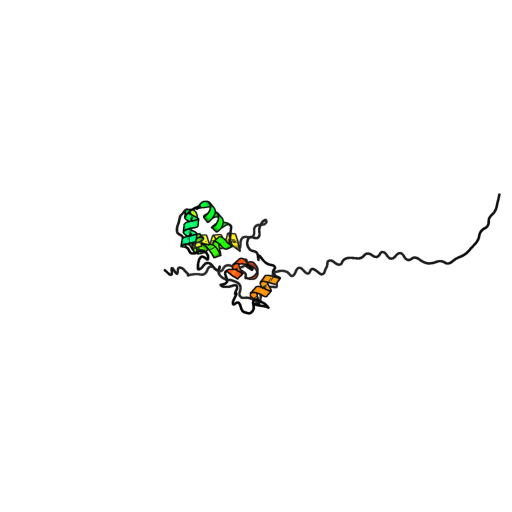C 1
ATOM 943 O O . THR A 1 122 ? 1.307 14.424 6.734 1.00 62.41 122 THR A O 1
ATOM 946 N N . GLU A 1 123 ? -0.871 14.624 7.250 1.00 73.31 123 GLU A N 1
ATOM 947 C CA . GLU A 1 123 ? -1.042 13.261 7.771 1.00 73.31 123 GLU A CA 1
ATOM 948 C C . GLU A 1 123 ? -1.436 12.336 6.602 1.00 73.31 123 GLU A C 1
ATOM 950 O O . GLU A 1 123 ? -2.564 12.372 6.111 1.00 73.31 123 GLU A O 1
ATOM 955 N N . THR A 1 124 ? -0.505 11.510 6.117 1.00 79.75 124 THR A N 1
ATOM 956 C CA . THR A 1 124 ? -0.735 10.586 4.981 1.00 79.75 124 THR A CA 1
ATOM 957 C C . THR A 1 124 ? -1.489 9.313 5.386 1.00 79.75 124 THR A C 1
ATOM 959 O O . THR A 1 124 ? -2.060 8.605 4.546 1.00 79.75 124 THR A O 1
ATOM 962 N N . CYS A 1 125 ? -1.550 9.040 6.691 1.00 87.19 125 CYS A N 1
ATOM 963 C CA . CYS A 1 125 ? -2.162 7.853 7.262 1.00 87.19 125 CYS A CA 1
ATOM 964 C C . CYS A 1 125 ? -3.344 8.207 8.166 1.00 87.19 125 CYS A C 1
ATOM 966 O O . CYS A 1 125 ? -3.184 8.567 9.327 1.00 87.19 125 CYS A O 1
ATOM 968 N N . PHE A 1 126 ? -4.553 8.070 7.628 1.00 89.31 126 PHE A N 1
ATOM 969 C CA . PHE A 1 126 ? -5.793 8.458 8.293 1.00 89.31 126 PHE A CA 1
ATOM 970 C C . PHE A 1 126 ? -6.907 7.438 8.035 1.00 89.31 126 PHE A C 1
ATOM 972 O O . PHE A 1 126 ? -6.843 6.634 7.100 1.00 89.31 126 PHE A O 1
ATOM 979 N N . ASP A 1 127 ? -7.948 7.480 8.864 1.00 91.38 127 ASP A N 1
ATOM 980 C CA . ASP A 1 127 ? -9.197 6.770 8.593 1.00 91.38 127 ASP A CA 1
ATOM 981 C C . ASP A 1 127 ? -10.022 7.564 7.579 1.00 91.38 127 ASP A C 1
ATOM 983 O O . ASP A 1 127 ? -10.254 8.757 7.756 1.00 91.38 127 ASP A O 1
ATOM 987 N N . ARG A 1 128 ? -10.507 6.913 6.517 1.00 91.69 128 ARG A N 1
ATOM 988 C CA . ARG A 1 128 ? -11.399 7.565 5.540 1.00 91.69 128 ARG A CA 1
ATOM 989 C C . ARG A 1 128 ? -12.779 7.865 6.110 1.00 91.69 128 ARG A C 1
ATOM 991 O O . ARG A 1 128 ? -13.506 8.682 5.554 1.00 91.69 128 ARG A O 1
ATOM 998 N N . HIS A 1 129 ? -13.154 7.163 7.171 1.00 90.75 129 HIS A N 1
ATOM 999 C CA . HIS A 1 129 ? -14.405 7.356 7.885 1.00 90.75 129 HIS A CA 1
ATOM 1000 C C . HIS A 1 129 ? -14.142 7.837 9.309 1.00 90.75 129 HIS A C 1
ATOM 1002 O O . HIS A 1 129 ? -13.018 7.804 9.802 1.00 90.75 129 HIS A O 1
ATOM 1008 N N . SER A 1 130 ? -15.201 8.287 9.982 1.00 89.25 130 SER A N 1
ATOM 1009 C CA . SER A 1 130 ? -15.098 8.742 11.364 1.00 89.25 130 SER A CA 1
ATOM 1010 C C . SER A 1 130 ? -14.608 7.625 12.288 1.00 89.25 130 SER A C 1
ATOM 1012 O O . SER A 1 130 ? -14.920 6.446 12.099 1.00 89.25 130 SER A O 1
ATOM 1014 N N . SER A 1 131 ? -13.928 8.001 13.369 1.00 86.81 131 SER A N 1
ATOM 1015 C CA . SER A 1 131 ? -13.473 7.054 14.393 1.00 86.81 131 SER A CA 1
ATOM 1016 C C . SER A 1 131 ? -14.633 6.289 15.044 1.00 86.81 131 SER A C 1
ATOM 1018 O O . SER A 1 131 ? -14.433 5.227 15.623 1.00 86.81 131 SER A O 1
ATOM 1020 N N . HIS A 1 132 ? -15.862 6.818 14.995 1.00 87.94 132 HIS A N 1
ATOM 1021 C CA . HIS A 1 132 ? -17.054 6.082 15.420 1.00 87.94 132 HIS A CA 1
ATOM 1022 C C . HIS A 1 132 ? -17.419 4.975 14.428 1.00 87.94 132 HIS 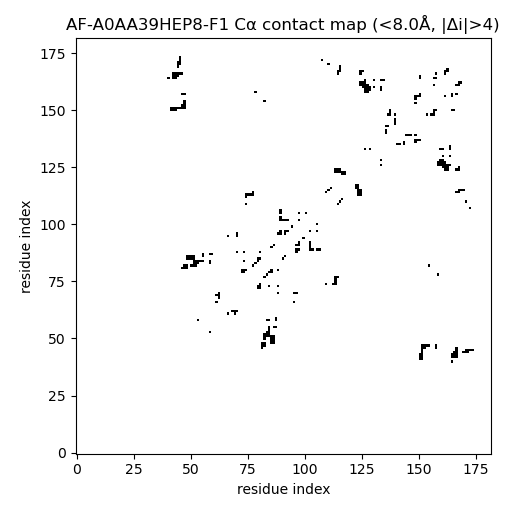A C 1
ATOM 1024 O O . HIS A 1 132 ? -17.540 3.828 14.839 1.00 87.94 132 HIS A O 1
ATOM 1030 N N . PHE A 1 133 ? -17.489 5.290 13.130 1.00 89.88 133 PHE A N 1
ATOM 1031 C CA . PHE A 1 133 ? -17.731 4.282 12.099 1.00 89.88 133 PHE A CA 1
ATOM 1032 C C . PHE A 1 133 ? -16.687 3.167 12.159 1.00 89.88 133 PHE A C 1
ATOM 1034 O O . PHE A 1 133 ? -17.038 1.993 12.122 1.00 89.88 133 PHE A O 1
ATOM 1041 N N . CYS A 1 134 ? -15.407 3.530 12.269 1.00 88.62 134 CYS A N 1
ATOM 1042 C CA . CYS A 1 134 ? -14.328 2.551 12.274 1.00 88.62 134 CYS A CA 1
ATOM 1043 C C . CYS A 1 134 ? -14.359 1.618 13.482 1.00 88.62 134 CYS A C 1
ATOM 1045 O O . CYS A 1 134 ? -14.053 0.439 13.325 1.00 88.62 134 CYS A O 1
ATOM 1047 N N . ARG A 1 135 ? -14.803 2.104 14.646 1.00 84.62 135 ARG A N 1
ATOM 1048 C CA . ARG A 1 135 ? -15.092 1.249 15.802 1.00 84.62 135 ARG A CA 1
ATOM 1049 C C . ARG A 1 135 ? -16.195 0.253 15.500 1.00 84.62 135 ARG A C 1
ATOM 1051 O O . ARG A 1 135 ? -15.908 -0.928 15.432 1.00 84.62 135 ARG A O 1
ATOM 1058 N N . THR A 1 136 ? -17.399 0.725 15.177 1.00 84.06 136 THR A N 1
ATOM 1059 C CA . THR A 1 136 ? -18.561 -0.134 14.884 1.00 84.06 136 THR A CA 1
ATOM 1060 C C . THR A 1 136 ? -18.261 -1.147 13.770 1.00 84.06 136 THR A C 1
ATOM 1062 O O . THR A 1 136 ? -18.696 -2.298 13.818 1.00 84.06 136 THR A O 1
ATOM 1065 N N . PHE A 1 137 ? -17.471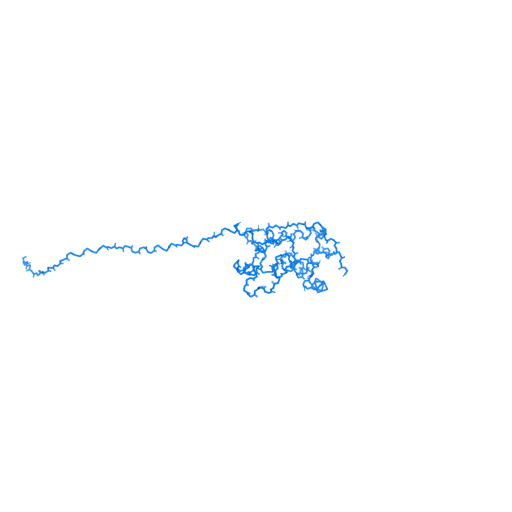 -0.740 12.772 1.00 83.31 137 PHE A N 1
ATOM 1066 C CA . PHE A 1 137 ? -17.002 -1.596 11.686 1.00 83.31 137 PHE A CA 1
ATOM 1067 C C . PHE A 1 137 ? -16.076 -2.727 12.163 1.00 83.31 137 PHE A C 1
ATOM 1069 O O . PHE A 1 137 ? -16.222 -3.860 11.704 1.00 83.31 137 PHE A O 1
ATOM 1076 N N . ILE A 1 138 ? -15.134 -2.441 13.068 1.00 81.69 138 ILE A N 1
ATOM 1077 C CA . ILE A 1 138 ? -14.199 -3.434 13.624 1.00 81.69 138 ILE A CA 1
ATOM 1078 C C . ILE A 1 138 ? -14.869 -4.281 14.717 1.00 81.69 138 ILE A C 1
ATOM 1080 O O . ILE A 1 138 ? -14.649 -5.491 14.759 1.00 81.69 138 ILE A O 1
ATOM 1084 N N . ASP A 1 139 ? -15.726 -3.672 15.539 1.00 76.44 139 ASP A N 1
ATOM 1085 C CA . ASP A 1 139 ? -16.538 -4.312 16.582 1.00 76.44 139 ASP A CA 1
ATOM 1086 C C . ASP A 1 139 ? -17.585 -5.276 16.009 1.00 76.44 139 ASP A C 1
ATOM 1088 O O . ASP A 1 139 ? -18.184 -6.064 16.740 1.00 76.44 139 ASP A O 1
ATOM 1092 N N . LYS A 1 140 ? -17.781 -5.258 14.681 1.00 71.88 140 LYS A N 1
ATOM 1093 C CA . LYS A 1 140 ? -18.790 -6.055 13.971 1.00 71.88 140 LYS A CA 1
ATOM 1094 C C . LYS A 1 140 ? -20.184 -5.831 14.555 1.00 71.88 140 LYS A C 1
ATOM 1096 O O . LYS A 1 140 ? -21.013 -6.738 14.598 1.00 71.88 140 LYS A O 1
ATOM 1101 N N . GLU A 1 141 ? -20.452 -4.613 14.992 1.00 67.88 141 GLU A N 1
ATOM 1102 C CA . GLU A 1 141 ? -21.761 -4.242 15.498 1.00 67.88 141 GLU A CA 1
ATOM 1103 C C . GLU A 1 141 ? -22.763 -4.111 14.340 1.00 67.88 141 GLU A C 1
ATOM 1105 O O . GLU A 1 141 ? -22.412 -3.898 13.170 1.00 67.88 141 GLU A O 1
ATOM 1110 N N . GLU A 1 142 ? -24.044 -4.275 14.673 1.00 68.38 142 GLU A N 1
ATOM 1111 C CA . GLU A 1 142 ? -25.170 -4.075 13.762 1.00 68.38 142 GLU A CA 1
ATOM 1112 C C . GLU A 1 142 ? -25.030 -4.849 12.429 1.00 68.38 142 GLU A C 1
ATOM 1114 O O . GLU A 1 142 ? -25.024 -6.084 12.379 1.00 68.38 142 GLU A O 1
ATOM 1119 N N . ARG A 1 143 ? -24.919 -4.107 11.319 1.00 63.84 143 ARG A N 1
ATOM 1120 C CA . ARG A 1 143 ? -24.918 -4.585 9.933 1.00 63.84 143 ARG A CA 1
ATOM 1121 C C . ARG A 1 143 ? -23.631 -5.318 9.539 1.00 63.84 143 ARG A C 1
ATOM 1123 O O . ARG A 1 143 ? -23.590 -5.925 8.469 1.00 63.84 143 ARG A O 1
ATOM 1130 N N . TRP A 1 144 ? -22.592 -5.250 10.372 1.00 62.56 144 TRP A N 1
ATOM 1131 C CA . TRP A 1 144 ? -21.276 -5.849 10.125 1.00 62.56 144 TRP A CA 1
ATOM 1132 C C . TRP A 1 144 ? -21.060 -7.170 10.875 1.00 62.56 144 TRP A C 1
ATOM 1134 O O . TRP A 1 144 ? -20.085 -7.864 10.596 1.00 62.56 144 TRP A O 1
ATOM 1144 N N . SER A 1 145 ? -22.007 -7.566 11.732 1.00 60.97 145 SER A N 1
ATOM 1145 C CA . SER A 1 145 ? -21.981 -8.785 12.563 1.00 60.97 145 SER A CA 1
ATOM 1146 C C . SER A 1 145 ? -21.720 -10.085 11.800 1.00 60.97 145 SER A C 1
ATOM 1148 O O . SER A 1 145 ? -21.088 -10.998 12.327 1.00 60.97 145 SER A O 1
ATOM 1150 N N . GLN A 1 146 ? -22.141 -10.165 10.536 1.00 60.53 146 GLN A N 1
ATOM 1151 C CA . GLN A 1 146 ? -21.935 -11.349 9.696 1.00 60.53 146 GLN A CA 1
ATOM 1152 C C . GLN A 1 146 ? -20.649 -11.315 8.854 1.00 60.53 146 GLN A C 1
ATOM 1154 O O . GLN A 1 146 ? -20.332 -12.296 8.182 1.00 60.53 146 GLN A O 1
ATOM 1159 N N . ARG A 1 147 ? -19.888 -10.212 8.860 1.00 63.97 147 ARG A N 1
ATOM 1160 C CA . ARG A 1 147 ? -18.648 -10.091 8.079 1.00 63.97 147 ARG A CA 1
ATOM 1161 C C . ARG A 1 147 ? -17.430 -10.330 8.968 1.00 63.97 147 ARG A C 1
ATOM 1163 O O . ARG A 1 147 ? -17.211 -9.648 9.964 1.00 63.97 147 ARG A O 1
ATOM 1170 N N . GLN A 1 148 ? -16.572 -11.266 8.568 1.00 65.50 148 GLN A N 1
ATOM 1171 C CA . GLN A 1 148 ? -15.285 -11.510 9.225 1.00 65.50 148 GLN A CA 1
ATOM 1172 C C . GLN A 1 148 ? -14.231 -10.478 8.794 1.00 65.50 148 GLN A C 1
ATOM 1174 O O . GLN A 1 148 ? -13.175 -10.828 8.275 1.00 65.50 148 GLN A O 1
ATOM 1179 N N . VAL A 1 149 ? -14.511 -9.188 8.980 1.00 68.81 149 VAL A N 1
ATOM 1180 C CA . VAL A 1 149 ? -13.495 -8.155 8.761 1.00 68.81 149 VAL A CA 1
ATOM 1181 C C . VAL A 1 149 ? -12.597 -8.074 9.993 1.00 68.81 149 VAL A C 1
ATOM 1183 O O . VAL A 1 149 ? -13.080 -8.013 11.120 1.00 68.81 149 VAL A O 1
ATOM 1186 N N . THR A 1 150 ? -11.284 -8.117 9.775 1.00 75.81 150 THR A N 1
ATOM 1187 C CA . THR A 1 150 ? -10.256 -7.948 10.809 1.00 75.81 150 THR A CA 1
ATOM 1188 C C . THR A 1 150 ? -9.191 -6.979 10.314 1.00 75.81 150 THR A C 1
ATOM 1190 O O . THR A 1 150 ? -8.934 -6.887 9.113 1.00 75.81 150 THR A O 1
ATOM 1193 N N . CYS A 1 151 ? -8.530 -6.278 11.231 1.00 79.44 151 CYS A N 1
ATOM 1194 C CA . CYS A 1 151 ? -7.443 -5.364 10.886 1.00 79.44 151 CYS A CA 1
ATOM 1195 C C . CYS A 1 151 ? -6.187 -6.075 10.360 1.00 79.44 151 CYS A C 1
ATOM 1197 O O . CYS A 1 151 ? -5.315 -5.432 9.802 1.00 79.44 151 CYS A O 1
ATOM 1199 N N . THR A 1 152 ? -6.049 -7.389 10.529 1.00 70.12 152 THR A N 1
ATOM 1200 C CA . THR A 1 152 ? -4.804 -8.090 10.181 1.00 70.12 152 THR A CA 1
ATOM 1201 C C . THR A 1 152 ? -4.739 -8.475 8.702 1.00 70.12 152 THR A C 1
ATOM 1203 O O . THR A 1 152 ? -3.659 -8.462 8.124 1.00 70.12 152 THR A O 1
ATOM 1206 N N . HIS A 1 153 ? -5.882 -8.768 8.067 1.00 66.25 153 HIS A N 1
ATOM 1207 C CA . HIS A 1 153 ? -5.915 -9.280 6.686 1.00 66.25 153 HIS A CA 1
ATOM 1208 C C . HIS A 1 153 ? -7.005 -8.668 5.795 1.00 66.25 153 HIS A C 1
ATOM 1210 O O . HIS A 1 153 ? -7.131 -9.048 4.632 1.00 66.25 153 HIS A O 1
ATOM 1216 N N . ALA A 1 154 ? -7.809 -7.720 6.288 1.00 78.69 154 ALA A N 1
ATOM 1217 C CA . ALA A 1 154 ? -8.842 -7.120 5.455 1.00 78.69 154 ALA A CA 1
ATOM 1218 C C . ALA A 1 154 ? -8.312 -5.899 4.702 1.00 78.69 154 ALA A C 1
ATOM 1220 O O . ALA A 1 154 ? -8.183 -4.805 5.251 1.00 78.69 154 ALA A O 1
ATOM 1221 N N . ALA A 1 155 ? -8.137 -6.055 3.394 1.00 86.00 155 ALA A N 1
ATOM 1222 C CA . ALA A 1 155 ? -7.911 -4.939 2.483 1.00 86.00 155 ALA A CA 1
ATOM 1223 C C . ALA A 1 155 ? -8.945 -3.806 2.633 1.00 86.00 155 ALA A C 1
ATOM 1225 O O . ALA A 1 155 ? -8.633 -2.624 2.499 1.00 86.00 155 ALA A O 1
ATOM 1226 N N . LEU A 1 156 ? -10.188 -4.174 2.960 1.00 86.25 156 LEU A N 1
ATOM 1227 C CA . LEU A 1 156 ? -11.252 -3.224 3.258 1.00 86.25 156 LEU A CA 1
ATOM 1228 C C . LEU A 1 156 ? -10.946 -2.384 4.509 1.00 86.25 156 LEU A C 1
ATOM 1230 O O . LEU A 1 156 ? -11.178 -1.178 4.502 1.00 86.25 156 LEU A O 1
ATOM 1234 N N . ALA A 1 157 ? -10.395 -3.000 5.558 1.00 88.38 157 ALA A N 1
ATOM 1235 C CA . ALA A 1 157 ? -10.023 -2.302 6.783 1.00 88.38 157 ALA A CA 1
ATOM 1236 C C . ALA A 1 157 ? -8.833 -1.360 6.554 1.00 88.38 157 ALA A C 1
ATOM 1238 O O . ALA A 1 157 ? -8.881 -0.219 7.000 1.00 88.38 157 ALA A O 1
ATOM 1239 N N . PHE A 1 158 ? -7.830 -1.775 5.773 1.00 89.62 158 PHE A N 1
ATOM 1240 C CA . PHE A 1 158 ? -6.727 -0.894 5.365 1.00 89.62 158 PHE A CA 1
ATOM 1241 C C . PHE A 1 158 ? -7.204 0.336 4.578 1.00 89.62 158 PHE A C 1
ATOM 1243 O O . PHE A 1 158 ? -6.672 1.435 4.744 1.00 89.62 158 PHE A O 1
ATOM 1250 N N . ARG A 1 159 ? -8.218 0.160 3.720 1.00 90.00 159 ARG A N 1
ATOM 1251 C CA . ARG A 1 159 ? -8.792 1.246 2.918 1.00 90.00 159 ARG A CA 1
ATOM 1252 C C . ARG A 1 159 ? -9.608 2.227 3.758 1.00 90.00 159 ARG A C 1
ATOM 1254 O O . ARG A 1 159 ? -9.560 3.423 3.494 1.00 90.00 159 ARG A O 1
ATOM 1261 N N . ILE A 1 160 ? -10.404 1.733 4.703 1.00 90.75 160 ILE A N 1
ATOM 1262 C CA . ILE A 1 160 ? -11.418 2.538 5.402 1.00 90.75 160 ILE A CA 1
ATOM 1263 C C . ILE A 1 160 ? -10.915 3.030 6.764 1.00 90.75 160 ILE A C 1
ATOM 1265 O O . ILE A 1 160 ? -11.109 4.198 7.090 1.00 90.75 160 ILE A O 1
ATOM 1269 N N . CYS A 1 161 ? -10.258 2.166 7.533 1.00 91.38 161 CYS A N 1
ATOM 1270 C CA . CYS A 1 161 ? -9.960 2.361 8.953 1.00 91.38 161 CYS A CA 1
ATOM 1271 C C . CYS A 1 161 ? -8.476 2.157 9.261 1.00 91.38 161 CYS A C 1
ATOM 1273 O O . CYS A 1 161 ? -8.109 1.460 10.207 1.00 91.38 161 CYS A O 1
ATOM 1275 N N . ARG A 1 162 ? -7.609 2.738 8.429 1.00 89.94 162 ARG A N 1
ATOM 1276 C CA . ARG A 1 162 ? -6.159 2.548 8.470 1.00 89.94 162 ARG A CA 1
ATOM 1277 C C . ARG A 1 162 ? -5.527 2.926 9.819 1.00 89.94 162 ARG A C 1
ATOM 1279 O O . ARG A 1 162 ? -4.715 2.176 10.360 1.00 89.94 162 ARG A O 1
ATOM 1286 N N . LYS A 1 163 ? -5.909 4.069 10.382 1.00 88.81 163 LYS A N 1
ATOM 1287 C CA . LYS A 1 163 ? -5.400 4.568 11.663 1.00 88.81 163 LYS A CA 1
ATOM 1288 C C . LYS A 1 163 ? -5.997 3.795 12.827 1.00 88.81 163 LYS A C 1
ATOM 1290 O O . LYS A 1 163 ? -5.236 3.312 13.664 1.00 88.81 163 LYS A O 1
ATOM 1295 N N . THR A 1 164 ? -7.316 3.593 12.843 1.00 88.56 164 THR A N 1
ATOM 1296 C CA . THR A 1 164 ? -7.989 2.813 13.895 1.00 88.56 164 THR A CA 1
ATOM 1297 C C . THR A 1 164 ? -7.476 1.366 13.938 1.00 88.56 164 THR A C 1
ATOM 1299 O O . THR A 1 164 ? -7.271 0.818 15.017 1.00 88.56 164 THR A O 1
ATOM 1302 N N . CYS A 1 165 ? -7.169 0.760 12.786 1.00 86.69 165 CYS A N 1
ATOM 1303 C CA . CYS A 1 165 ? -6.563 -0.572 12.717 1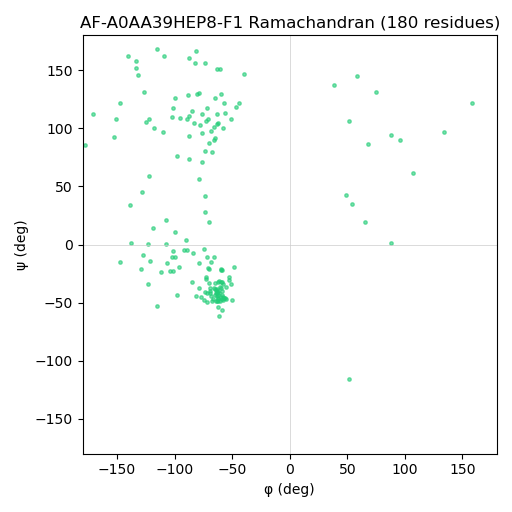.00 86.69 165 CYS A CA 1
ATOM 1304 C C . CYS A 1 165 ? -5.075 -0.620 13.091 1.00 86.69 165 CYS A C 1
ATOM 1306 O O . CYS A 1 165 ? -4.498 -1.704 13.142 1.00 86.69 165 CYS A O 1
ATOM 1308 N N . GLY A 1 166 ? -4.438 0.521 13.359 1.00 86.06 166 GLY A N 1
ATOM 1309 C CA . GLY A 1 166 ? -3.066 0.587 13.857 1.00 86.06 166 GLY A CA 1
ATOM 1310 C C . GLY A 1 166 ? -1.973 0.606 12.788 1.00 86.06 166 GLY A C 1
ATOM 1311 O O . GLY A 1 166 ? -0.804 0.719 13.160 1.00 86.06 166 GLY A O 1
ATOM 1312 N N . TYR A 1 167 ? -2.318 0.596 11.493 1.00 86.69 167 TYR A N 1
ATOM 1313 C CA . TYR A 1 167 ? -1.343 0.615 10.390 1.00 86.69 167 TYR A CA 1
ATOM 1314 C C . TYR A 1 167 ? -0.435 1.861 10.400 1.00 86.69 167 TYR A C 1
ATOM 1316 O O . TYR A 1 167 ? 0.655 1.818 9.842 1.00 86.69 167 TYR A O 1
ATOM 1324 N N . CYS A 1 168 ? -0.859 2.948 11.056 1.00 86.00 168 CYS A N 1
ATOM 1325 C CA . CYS A 1 168 ? -0.107 4.205 11.148 1.00 86.00 168 CYS A CA 1
ATOM 1326 C C . CYS A 1 168 ? 0.863 4.290 12.341 1.00 86.00 168 CYS A C 1
ATOM 1328 O O . CYS A 1 168 ? 1.522 5.308 12.514 1.00 86.00 168 CYS A O 1
ATOM 1330 N N . SER A 1 169 ? 0.897 3.296 13.241 1.00 74.19 169 SER A N 1
ATOM 1331 C CA . SER A 1 169 ? 1.497 3.487 14.579 1.00 74.19 169 SER A CA 1
ATOM 1332 C C . SER A 1 169 ? 2.560 2.466 14.989 1.00 74.19 169 SER A C 1
ATOM 1334 O O . SER A 1 169 ? 3.224 2.666 16.007 1.00 74.19 169 SER A O 1
ATOM 1336 N N . SER A 1 170 ? 2.736 1.387 14.220 1.00 59.88 170 SER A N 1
ATOM 1337 C CA . SER A 1 170 ? 3.856 0.451 14.361 1.00 59.88 170 SER A CA 1
ATOM 1338 C C . SER A 1 170 ? 3.880 -0.534 13.190 1.00 59.88 170 SER A C 1
ATOM 1340 O O . SER A 1 170 ? 2.999 -1.386 13.091 1.00 59.88 170 SER A O 1
ATOM 1342 N N . TRP A 1 171 ? 4.900 -0.447 12.335 1.00 56.03 171 TRP A N 1
ATOM 1343 C CA . TRP A 1 171 ? 5.245 -1.513 11.393 1.00 56.03 171 TRP A CA 1
ATOM 1344 C C . TRP A 1 171 ? 6.216 -2.486 12.063 1.00 56.03 171 TRP A C 1
ATOM 1346 O O . TRP A 1 171 ? 7.237 -2.052 12.595 1.00 56.03 171 TRP A O 1
ATOM 1356 N N . GLN A 1 172 ? 5.932 -3.789 12.030 1.00 53.31 172 GLN A N 1
ATOM 1357 C CA . GLN A 1 172 ? 6.949 -4.805 12.304 1.00 53.31 172 GLN A CA 1
ATOM 1358 C C . GLN A 1 172 ? 7.401 -5.377 10.961 1.00 53.31 172 GLN A C 1
ATOM 1360 O O . GLN A 1 172 ? 6.598 -5.972 10.245 1.00 53.31 172 GLN A O 1
ATOM 1365 N N . VAL A 1 173 ? 8.682 -5.197 10.621 1.00 44.34 173 VAL A N 1
ATOM 1366 C CA . VAL A 1 173 ? 9.304 -5.895 9.487 1.00 44.34 173 VAL A CA 1
ATOM 1367 C C . VAL A 1 173 ? 9.104 -7.387 9.725 1.00 44.34 173 VAL A C 1
ATOM 1369 O O . VAL A 1 173 ? 9.633 -7.919 10.699 1.00 44.34 173 VAL A O 1
ATOM 1372 N N . GLN A 1 174 ? 8.313 -8.057 8.885 1.00 42.03 174 GLN A N 1
ATOM 1373 C CA . GLN A 1 174 ? 8.221 -9.510 8.954 1.00 42.03 174 GLN A CA 1
ATOM 1374 C C . GLN A 1 174 ? 9.534 -10.091 8.418 1.00 42.03 174 GLN A C 1
ATOM 1376 O O . GLN A 1 174 ? 9.862 -9.863 7.251 1.00 42.03 174 GLN A O 1
ATOM 1381 N N . PRO A 1 175 ? 10.316 -10.815 9.237 1.00 34.62 175 PRO A N 1
ATOM 1382 C CA . PRO A 1 175 ? 11.456 -11.547 8.733 1.00 34.62 175 PRO A CA 1
ATOM 1383 C C . PRO A 1 175 ? 10.922 -12.817 8.068 1.00 34.62 175 PRO A C 1
ATOM 1385 O O . PRO A 1 175 ? 10.556 -13.768 8.753 1.00 34.62 175 PRO A O 1
ATOM 1388 N N . GLY A 1 176 ? 10.874 -12.825 6.735 1.00 41.28 176 GLY A N 1
ATOM 1389 C CA . GLY A 1 176 ? 10.815 -14.068 5.964 1.00 41.28 176 GLY A CA 1
ATOM 1390 C C . GLY A 1 176 ? 9.489 -14.430 5.298 1.00 41.28 176 GLY A C 1
ATOM 1391 O O . GLY A 1 176 ? 8.998 -15.529 5.523 1.00 41.28 176 GLY A O 1
ATOM 1392 N N . ASP A 1 177 ? 8.994 -13.600 4.376 1.00 40.53 177 ASP A N 1
ATOM 1393 C CA . ASP A 1 177 ? 8.129 -14.107 3.296 1.00 40.53 177 ASP A CA 1
ATOM 1394 C C . ASP A 1 177 ? 8.726 -13.782 1.919 1.00 40.53 177 ASP A C 1
ATOM 1396 O O . ASP A 1 177 ? 8.149 -13.108 1.075 1.00 40.53 177 ASP A O 1
ATOM 1400 N N . GLY A 1 178 ? 9.948 -14.282 1.700 1.00 42.47 178 GLY A N 1
ATOM 1401 C CA . GLY A 1 178 ? 10.507 -14.524 0.366 1.00 42.47 178 GLY A CA 1
ATOM 1402 C C . GLY A 1 178 ? 9.868 -15.755 -0.289 1.00 42.47 178 GLY A C 1
ATOM 1403 O O . GLY A 1 178 ? 10.566 -16.603 -0.842 1.00 42.47 178 GLY A O 1
ATOM 1404 N N . GLY A 1 179 ? 8.550 -15.901 -0.156 1.00 33.09 179 GLY A N 1
ATOM 1405 C CA . GLY A 1 179 ? 7.773 -17.035 -0.626 1.00 33.09 179 GLY A CA 1
ATOM 1406 C C . GLY A 1 179 ? 7.121 -16.741 -1.966 1.00 33.09 179 GLY A C 1
ATOM 1407 O O . GLY A 1 179 ? 5.914 -16.530 -2.041 1.00 33.09 179 GLY A O 1
ATOM 1408 N N . VAL A 1 180 ? 7.911 -16.784 -3.039 1.00 42.62 180 VAL A N 1
ATOM 1409 C CA . VAL A 1 180 ? 7.393 -16.982 -4.397 1.00 42.62 180 VAL A CA 1
ATOM 1410 C C . VAL A 1 180 ? 6.482 -18.215 -4.379 1.00 42.62 180 VAL A C 1
ATOM 1412 O O . VAL A 1 180 ? 6.953 -19.347 -4.265 1.00 42.62 180 VAL A O 1
ATOM 1415 N N . ARG A 1 181 ? 5.168 -18.016 -4.496 1.00 32.09 181 ARG A N 1
ATOM 1416 C CA . ARG A 1 181 ? 4.239 -19.062 -4.935 1.00 32.09 181 ARG A CA 1
ATOM 1417 C C . ARG A 1 181 ? 3.732 -18.695 -6.323 1.00 32.09 181 ARG A C 1
ATOM 1419 O O . ARG A 1 181 ? 2.837 -17.869 -6.440 1.00 32.09 181 ARG A O 1
ATOM 1426 N N . GLN A 1 182 ? 4.427 -19.312 -7.285 1.00 32.25 182 GLN A N 1
ATOM 1427 C CA . GLN A 1 182 ? 4.071 -19.708 -8.658 1.00 32.25 182 GLN A CA 1
ATOM 1428 C C . GLN A 1 182 ? 2.989 -18.896 -9.373 1.00 32.25 182 GLN A C 1
ATOM 1430 O O . GLN A 1 182 ? 1.811 -18.982 -8.966 1.00 32.25 182 GLN A O 1
#

pLDDT: mean 72.37, std 20.78, range [32.09, 96.69]

Sequence (182 aa):
MRITMANVLGAILLVASIPVALSFDASLLGTMPYSVMRSQFAPAKSTPCCVDMLSSGVCRALYQRNQEGFVNACRQNADFSFLQCCNTCHFYEDEPLMRGRNSTELYNLDVYNLLLHVSEETETCFDRHSSHFCRTFIDKEERWSQRQVTCTHAALAFRICRKTCGYCSSWQVQPGDGGVRQ

InterPro domains:
  IPR003582 ShKT domain [SM00254] (124-169)

Foldseek 3Di:
DDDDDDDDDDDDDDPDDDPPPPPPPPPPPPPDPPVVQQPDADAAQDFLQDAAPAHQVRLVVVCVVPVVVSLCCLQQPPCSCRHHHVCVQQVPPDCSSQVPHHSLVSNVVSLCRQAADDDPVDDNFAAQDDPVVLCCCQVCPDPRVPPPDGLHNDSVCCNGPRVVSPSRPDHDSDPDPPPDDD